Protein AF-A0A1L9B8Q2-F1 (afdb_monomer_lite)

Foldseek 3Di:
DVVVVVVVVVPPPPPDDDDPPPPDPPPPPPPDDDDDDDDDDPPPDPPPPPVPPQQADDPVQLVVLLQVLLQVQLQVQLQVQLVVLLVVCVVVVCFDPDPCGSVVSSRVRSLVRSLLSNLVRNQVSNVVRPWPFDSVLLQVQLVVQLVVQVVVCCVPPNDPPCSSVRRRVRSNVRSNVSRVVRTDPDPLPPQDFDWDWDQDPVGIDTDTDTDD

Organism: NCBI:txid83449

Secondary structure (DSSP, 8-state):
-HHHHHHHHHHS----------------------------------------------HHHHHHHHHHHHHHHHHHHHHHHHHHHHHHHHHHT-S-SSTTTTHHHHHHHHHHHHHHHHHHHHHHHHHTTT----HHHHHHHHHHHHHHHHHHHHHHH-S-TTHHHHSHHHHHHHHHHHHHHTSPPPGGG--EEEEEEEEETTEEEEEEEEE-

Radius of gyration: 27.16 Å; chains: 1; bounding box: 70×38×85 Å

Structure (mmCIF, N/CA/C/O backbone):
data_AF-A0A1L9B8Q2-F1
#
_entry.id   AF-A0A1L9B8Q2-F1
#
loop_
_atom_site.group_PDB
_atom_site.id
_atom_site.type_symbol
_atom_site.label_atom_id
_atom_site.label_alt_id
_atom_site.label_comp_id
_atom_site.label_asym_id
_atom_site.label_entity_id
_atom_site.label_seq_id
_atom_site.pdbx_PDB_ins_code
_atom_site.Cartn_x
_atom_site.Cartn_y
_atom_site.Cartn_z
_atom_site.occupancy
_atom_site.B_iso_or_equiv
_atom_site.auth_seq_id
_atom_site.auth_comp_id
_atom_site.auth_asym_id
_atom_site.auth_atom_id
_atom_site.pdbx_PDB_model_num
ATOM 1 N N . MET A 1 1 ? -1.767 -22.778 -19.886 1.00 50.25 1 MET A N 1
ATOM 2 C CA . MET A 1 1 ? -2.386 -21.803 -18.955 1.00 50.25 1 MET A CA 1
ATOM 3 C C . MET A 1 1 ? -3.092 -22.454 -17.760 1.00 50.25 1 MET A C 1
ATOM 5 O O . MET A 1 1 ? -2.998 -21.903 -16.676 1.00 50.25 1 MET A O 1
ATOM 9 N N . LEU A 1 2 ? -3.693 -23.646 -17.898 1.00 53.94 2 LEU A N 1
ATOM 10 C CA . LEU A 1 2 ? -4.302 -24.405 -16.788 1.00 53.94 2 LEU A CA 1
ATOM 11 C C . LEU A 1 2 ? -3.411 -24.643 -15.535 1.00 53.94 2 LEU A C 1
ATOM 13 O O . LEU A 1 2 ? -3.925 -24.474 -14.432 1.00 53.94 2 LEU A O 1
ATOM 17 N N . PRO A 1 3 ? -2.103 -24.983 -15.635 1.00 62.53 3 PRO A N 1
ATOM 18 C CA . PRO A 1 3 ? -1.305 -25.291 -14.441 1.00 62.53 3 PRO A CA 1
ATOM 19 C C . PRO A 1 3 ? -1.000 -24.056 -13.583 1.00 62.53 3 PRO A C 1
ATOM 21 O O . PRO A 1 3 ? -0.868 -24.185 -12.373 1.00 62.53 3 PRO A O 1
ATOM 24 N N . LEU A 1 4 ? -0.960 -22.863 -14.190 1.00 61.56 4 LEU A N 1
ATOM 25 C CA . LEU A 1 4 ? -0.708 -21.600 -13.490 1.00 61.56 4 LEU A CA 1
ATOM 26 C C . LEU A 1 4 ? -1.944 -21.127 -12.707 1.00 61.56 4 LEU A C 1
ATOM 28 O O . LEU A 1 4 ? -1.822 -20.552 -11.631 1.00 61.56 4 LEU A O 1
ATOM 32 N N . PHE A 1 5 ? -3.140 -21.436 -13.217 1.00 65.19 5 PHE A N 1
ATOM 33 C CA . PHE A 1 5 ? -4.404 -21.197 -12.517 1.00 65.19 5 PHE A CA 1
ATOM 34 C C . PHE A 1 5 ? -4.568 -22.146 -11.317 1.00 65.19 5 PHE A C 1
ATOM 36 O O . PHE A 1 5 ? -5.036 -21.746 -10.255 1.00 65.19 5 PHE A O 1
ATOM 43 N N . LEU A 1 6 ? -4.114 -23.397 -11.462 1.00 63.47 6 LEU A N 1
ATOM 44 C CA . LEU A 1 6 ? -4.172 -24.419 -10.413 1.00 63.47 6 LEU A CA 1
ATOM 45 C C . LEU A 1 6 ? -3.161 -24.159 -9.281 1.00 63.47 6 LEU A C 1
ATOM 47 O O . LEU A 1 6 ? -3.479 -24.396 -8.118 1.00 63.47 6 LEU A O 1
ATOM 51 N N . SER A 1 7 ? -1.982 -23.603 -9.589 1.00 68.88 7 SER A N 1
ATOM 52 C CA . SER A 1 7 ? -1.024 -23.152 -8.569 1.00 68.88 7 SER A CA 1
ATOM 53 C C . SER A 1 7 ? -1.484 -21.886 -7.837 1.00 68.88 7 SER A C 1
ATOM 55 O O . SER A 1 7 ? -1.239 -21.770 -6.639 1.00 68.88 7 SER A O 1
ATOM 57 N N . LEU A 1 8 ? -2.212 -20.982 -8.508 1.00 59.81 8 LEU A N 1
ATOM 58 C CA . LEU A 1 8 ? -2.864 -19.828 -7.870 1.00 59.81 8 LEU A CA 1
ATOM 59 C C . LEU A 1 8 ? -3.988 -20.255 -6.912 1.00 59.81 8 LEU A C 1
ATOM 61 O O . LEU A 1 8 ? -4.087 -19.722 -5.812 1.00 59.81 8 LEU A O 1
ATOM 65 N N . LEU A 1 9 ? -4.773 -21.274 -7.278 1.00 64.50 9 LEU A N 1
ATOM 66 C CA . LEU A 1 9 ? -5.802 -21.862 -6.407 1.00 64.50 9 LEU A CA 1
ATOM 67 C C . LEU A 1 9 ? -5.223 -22.595 -5.183 1.00 64.50 9 LEU A C 1
ATOM 69 O O . LEU A 1 9 ? -5.902 -22.692 -4.166 1.00 64.50 9 LEU A O 1
ATOM 73 N N . LEU A 1 10 ? -3.978 -23.078 -5.254 1.00 64.00 10 LEU A N 1
ATOM 74 C CA . LEU A 1 10 ? -3.256 -23.669 -4.116 1.00 64.00 10 LEU A CA 1
ATOM 75 C C . LEU A 1 10 ? -2.640 -22.618 -3.174 1.00 64.00 10 LEU A C 1
ATOM 77 O O . LEU A 1 10 ? -2.330 -22.946 -2.032 1.00 64.00 10 LEU A O 1
ATOM 81 N N . TRP A 1 11 ? -2.477 -21.375 -3.642 1.00 57.03 11 TRP A N 1
ATOM 82 C CA . TRP A 1 11 ? -2.026 -20.224 -2.847 1.00 57.03 11 TRP A CA 1
ATOM 83 C C . TRP A 1 11 ? -3.170 -19.410 -2.246 1.00 57.03 11 TRP A C 1
ATOM 85 O O . TRP A 1 11 ? -2.912 -18.543 -1.414 1.00 57.03 11 TRP A O 1
ATOM 95 N N . VAL A 1 12 ? -4.424 -19.698 -2.611 1.00 51.56 12 VAL A N 1
ATOM 96 C CA . VAL A 1 12 ? -5.562 -19.252 -1.808 1.00 51.56 12 VAL A CA 1
ATOM 97 C C . VAL A 1 12 ? -5.410 -19.957 -0.461 1.00 51.56 12 VAL A C 1
ATOM 99 O O . VAL A 1 12 ? -5.518 -21.189 -0.424 1.00 51.56 12 VAL A O 1
ATOM 102 N N . PRO A 1 13 ? -5.104 -19.237 0.637 1.00 51.97 13 PRO A N 1
ATOM 103 C CA . PRO A 1 13 ? -5.022 -19.867 1.939 1.00 51.97 13 PRO A CA 1
ATOM 104 C C . PRO A 1 13 ? -6.357 -20.566 2.142 1.00 51.97 13 PRO A C 1
ATOM 106 O O . PRO A 1 13 ? -7.416 -19.950 2.016 1.00 51.97 13 PRO A O 1
ATOM 109 N N . ARG A 1 14 ? -6.323 -21.876 2.390 1.00 45.16 14 ARG A N 1
ATOM 110 C CA . ARG A 1 14 ? -7.477 -22.570 2.947 1.00 45.16 14 ARG A CA 1
ATOM 111 C C . ARG A 1 14 ? -7.751 -21.893 4.283 1.00 45.16 14 ARG A C 1
ATOM 113 O O . ARG A 1 14 ? -7.153 -22.251 5.291 1.00 45.16 14 ARG A O 1
ATOM 120 N N . VAL A 1 15 ? -8.600 -20.868 4.257 1.00 49.00 15 VAL A N 1
ATOM 121 C CA . VAL A 1 15 ? -9.151 -20.200 5.429 1.00 49.00 15 VAL A CA 1
ATOM 122 C C . VAL A 1 15 ? -10.067 -21.235 6.064 1.00 49.00 15 VAL A C 1
ATOM 124 O O . VAL A 1 15 ? -11.237 -21.378 5.728 1.00 49.00 15 VAL A O 1
ATOM 127 N N . GLY A 1 16 ? -9.442 -22.094 6.857 1.00 46.50 16 GLY A N 1
ATOM 128 C CA . GLY A 1 16 ? -10.009 -23.314 7.383 1.00 46.50 16 GLY A CA 1
ATOM 129 C C . GLY A 1 16 ? -9.625 -23.446 8.842 1.00 46.50 16 GLY A C 1
ATOM 130 O O . GLY A 1 16 ? -8.627 -24.076 9.160 1.00 46.50 16 GLY A O 1
ATOM 131 N N . LEU A 1 17 ? -10.492 -22.887 9.689 1.00 47.50 17 LEU A N 1
ATOM 132 C CA . LEU A 1 17 ? -10.952 -23.520 10.926 1.00 47.50 17 LEU A CA 1
ATOM 133 C C . LEU A 1 17 ? -9.914 -23.690 12.050 1.00 47.50 17 LEU A C 1
ATOM 135 O O . LEU A 1 17 ? -9.577 -24.813 12.406 1.00 47.50 17 LEU A O 1
ATOM 139 N N . ALA A 1 18 ? -9.490 -22.596 12.688 1.00 45.75 18 ALA A N 1
ATOM 140 C CA . ALA A 1 18 ? -8.964 -22.660 14.059 1.00 45.75 18 ALA A CA 1
ATOM 141 C C . ALA A 1 18 ? -9.043 -21.299 14.773 1.00 45.75 18 ALA A C 1
ATOM 143 O O . ALA A 1 18 ? -8.030 -20.721 15.140 1.00 45.75 18 ALA A O 1
ATOM 144 N N . ALA A 1 19 ? -10.251 -20.771 14.950 1.00 43.75 19 ALA A N 1
ATOM 145 C CA . ALA A 1 19 ? -10.544 -19.807 16.011 1.00 43.75 19 ALA A CA 1
ATOM 146 C C . ALA A 1 19 ? -12.045 -19.876 16.307 1.00 43.75 19 ALA A C 1
ATOM 148 O O . ALA A 1 19 ? -12.808 -18.949 16.056 1.00 43.75 19 ALA A O 1
ATOM 149 N N . GLN A 1 20 ? -12.494 -21.040 16.785 1.00 43.19 20 GLN A N 1
ATOM 150 C CA . GLN A 1 20 ? -13.663 -21.077 17.655 1.00 43.19 20 GLN A CA 1
ATOM 151 C C . GLN A 1 20 ? -13.237 -20.452 18.986 1.00 43.19 20 GLN A C 1
ATOM 153 O O . GLN A 1 20 ? -13.028 -21.156 19.970 1.00 43.19 20 GLN A O 1
ATOM 158 N N . ASP A 1 21 ? -13.114 -19.128 19.018 1.00 45.50 21 ASP A N 1
ATOM 159 C CA . ASP A 1 21 ? -13.307 -18.396 20.263 1.00 45.50 21 ASP A CA 1
ATOM 160 C C . ASP A 1 21 ? -14.814 -18.405 20.503 1.00 45.50 21 ASP A C 1
ATOM 162 O O . ASP A 1 21 ? -15.548 -17.472 20.181 1.00 45.50 21 ASP A O 1
ATOM 166 N N . ALA A 1 22 ? -15.297 -19.557 20.973 1.00 46.72 22 ALA A N 1
ATOM 167 C CA . ALA A 1 22 ? -16.619 -19.651 21.548 1.00 46.72 22 ALA A CA 1
ATOM 168 C C . ALA A 1 22 ? -16.688 -18.574 22.641 1.00 46.72 22 ALA A C 1
ATOM 170 O O . ALA A 1 22 ? -15.857 -18.608 23.557 1.00 46.72 22 ALA A O 1
ATOM 171 N N . PRO A 1 23 ? -17.623 -17.612 22.570 1.00 47.53 23 PRO A N 1
ATOM 172 C CA . PRO A 1 23 ? -17.822 -16.696 23.674 1.00 47.53 23 PRO A CA 1
ATOM 173 C C . PRO A 1 23 ? -18.164 -17.552 24.892 1.00 47.53 23 PRO A C 1
ATOM 175 O O . PRO A 1 23 ? -19.164 -18.273 24.898 1.00 47.53 23 PRO A O 1
ATOM 178 N N . LEU A 1 24 ? -17.293 -17.522 25.904 1.00 50.34 24 LEU A N 1
ATOM 179 C CA . LEU A 1 24 ? -17.616 -18.066 27.214 1.00 50.34 24 LEU A CA 1
ATOM 180 C C . LEU A 1 24 ? -18.956 -17.439 27.616 1.00 50.34 24 LEU A C 1
ATOM 182 O O . LEU A 1 24 ? -19.051 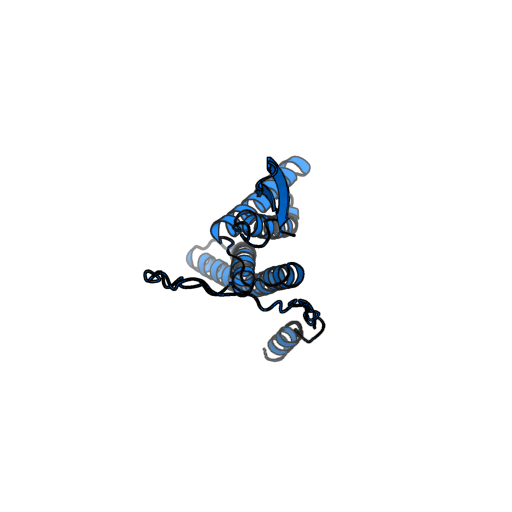-16.209 27.607 1.00 50.34 24 LEU A O 1
ATOM 186 N N . PRO A 1 25 ? -19.997 -18.234 27.919 1.00 49.31 25 PRO A N 1
ATOM 187 C CA . PRO A 1 25 ? -21.267 -17.691 28.357 1.00 49.31 25 PRO A CA 1
ATOM 188 C C . PRO A 1 25 ? -21.000 -16.901 29.634 1.00 49.31 25 PRO A C 1
ATOM 190 O O . PRO A 1 25 ? -20.758 -17.470 30.703 1.00 49.31 25 PRO A O 1
ATOM 193 N N . SER A 1 26 ? -21.010 -15.575 29.511 1.00 47.72 26 SER A N 1
ATOM 194 C CA . SER A 1 26 ? -21.034 -14.652 30.629 1.00 47.72 26 SER A CA 1
ATOM 195 C C . SER A 1 26 ? -22.306 -14.969 31.394 1.00 47.72 26 SER A C 1
ATOM 197 O O . SER A 1 26 ? -23.417 -14.575 31.046 1.00 47.72 26 SER A O 1
ATOM 199 N N . THR A 1 27 ? -22.138 -15.787 32.426 1.00 45.22 27 THR A N 1
ATOM 200 C CA . THR A 1 27 ? -23.205 -16.169 33.331 1.00 45.22 27 THR A CA 1
ATOM 201 C C . THR A 1 27 ? -23.489 -14.924 34.160 1.00 45.22 27 THR A C 1
ATOM 203 O O . THR A 1 27 ? -22.972 -14.755 35.262 1.00 45.22 27 THR A O 1
ATOM 206 N N . ARG A 1 28 ? -24.249 -13.979 33.590 1.00 41.84 28 ARG A N 1
ATOM 207 C CA . ARG A 1 28 ? -24.887 -12.919 34.360 1.00 41.84 28 ARG A CA 1
ATOM 208 C C . ARG A 1 28 ? -25.819 -13.635 35.322 1.00 41.84 28 ARG A C 1
ATOM 210 O O . ARG A 1 28 ? -26.897 -14.080 34.945 1.00 41.84 28 ARG A O 1
ATOM 217 N N . LEU A 1 29 ? -25.376 -13.752 36.567 1.00 45.62 29 LEU A N 1
ATOM 218 C CA . LEU A 1 29 ? -26.249 -13.951 37.710 1.00 45.62 29 LEU A CA 1
ATOM 219 C C . LEU A 1 29 ? -27.178 -12.734 37.774 1.00 45.62 29 LEU A C 1
ATOM 221 O O . LEU A 1 29 ? -26.905 -11.748 38.454 1.00 45.62 29 LEU A O 1
ATOM 225 N N . THR A 1 30 ? -28.267 -12.781 37.008 1.00 43.78 30 THR A N 1
ATOM 226 C CA . THR A 1 30 ? -29.443 -11.952 37.237 1.00 43.78 30 THR A CA 1
ATOM 227 C C . THR A 1 30 ? -30.013 -12.380 38.576 1.00 43.78 30 THR A C 1
ATOM 229 O O . THR A 1 30 ? -30.730 -13.373 38.684 1.00 43.78 30 THR A O 1
ATOM 232 N N . LEU A 1 31 ? -29.627 -11.650 39.619 1.00 53.84 31 LEU A N 1
ATOM 233 C CA . LEU A 1 31 ? -30.268 -11.710 40.918 1.00 53.84 31 LEU A CA 1
ATOM 234 C C . LEU A 1 31 ? -31.681 -11.134 40.743 1.00 53.84 31 LEU A C 1
ATOM 236 O O . LEU A 1 31 ? -31.893 -9.927 40.829 1.00 53.84 31 LEU A O 1
ATOM 240 N N . SER A 1 32 ? -32.636 -12.000 40.409 1.00 47.44 32 SER A N 1
ATOM 241 C CA . SER A 1 32 ? -34.059 -11.679 40.335 1.00 47.44 32 SER A CA 1
ATOM 242 C C . SER A 1 32 ? -34.581 -11.376 41.742 1.00 47.44 32 SER A C 1
ATOM 244 O O . SER A 1 32 ? -35.046 -12.264 42.452 1.00 47.44 32 SER A O 1
ATOM 246 N N . GLY A 1 33 ? -34.464 -10.120 42.168 1.00 55.28 33 GLY A N 1
ATOM 247 C CA . GLY A 1 33 ? -35.202 -9.585 43.307 1.00 55.28 33 GLY A CA 1
ATOM 248 C C . GLY A 1 33 ? -36.555 -9.044 42.832 1.00 55.28 33 GLY A C 1
ATOM 249 O O . GLY A 1 33 ? -36.561 -8.187 41.950 1.00 55.28 33 GLY A O 1
ATOM 250 N N . PRO A 1 34 ? -37.696 -9.508 43.369 1.00 64.19 34 PRO A N 1
ATOM 251 C CA . PRO A 1 34 ? -38.998 -8.955 43.033 1.00 64.19 34 PRO A CA 1
ATOM 252 C C . PRO A 1 34 ? -39.284 -7.779 43.965 1.00 64.19 34 PRO A C 1
ATOM 254 O O . PRO A 1 34 ? -39.532 -8.007 45.145 1.00 64.19 34 PRO A O 1
ATOM 257 N N . LEU A 1 35 ? -39.268 -6.534 43.482 1.00 51.06 35 LEU A N 1
ATOM 258 C CA . LEU A 1 35 ? -39.896 -5.442 44.233 1.00 51.06 35 LEU A CA 1
ATOM 259 C C . LEU A 1 35 ? -40.282 -4.241 43.356 1.00 51.06 35 LEU A C 1
ATOM 261 O O . LEU A 1 35 ? -39.450 -3.414 43.008 1.00 51.06 35 LEU A O 1
ATOM 265 N N . ALA A 1 36 ? -41.595 -4.194 43.115 1.00 53.66 36 ALA A N 1
ATOM 266 C CA . ALA A 1 36 ? -42.486 -3.039 43.018 1.00 53.66 36 ALA A CA 1
ATOM 267 C C . ALA A 1 36 ? -42.260 -1.996 41.906 1.00 53.66 36 ALA A C 1
ATOM 269 O O . ALA A 1 36 ? -41.377 -1.146 41.980 1.00 53.66 36 ALA A O 1
ATOM 270 N N . ASP A 1 37 ? -43.202 -2.017 40.958 1.00 62.44 37 ASP A N 1
ATOM 271 C CA . ASP A 1 37 ? -43.524 -0.941 40.019 1.00 62.44 37 ASP A CA 1
ATOM 272 C C . ASP A 1 37 ? -43.838 0.383 40.732 1.00 62.44 37 ASP A C 1
ATOM 274 O O . ASP A 1 37 ? -44.571 0.404 41.730 1.00 62.44 37 ASP A O 1
ATOM 278 N N . PRO A 1 38 ? -43.403 1.501 40.131 1.00 56.88 38 PRO A N 1
ATOM 279 C CA . PRO A 1 38 ? -44.350 2.583 39.925 1.00 56.88 38 PRO A CA 1
ATOM 280 C C . PRO A 1 38 ? -44.318 3.145 38.496 1.00 56.88 38 PRO A C 1
ATOM 282 O O . PRO A 1 38 ? -43.279 3.502 37.951 1.00 56.88 38 PRO A O 1
ATOM 285 N N . GLU A 1 39 ? -45.534 3.290 37.973 1.00 51.34 39 GLU A N 1
ATOM 286 C CA . GLU A 1 39 ? -45.997 4.361 37.088 1.00 51.34 39 GLU A CA 1
ATOM 287 C C . GLU A 1 39 ? -45.356 4.504 35.697 1.00 51.34 39 GLU A C 1
ATOM 289 O O . GLU A 1 39 ? -44.345 5.164 35.464 1.00 51.34 39 GLU A O 1
ATOM 294 N N . SER A 1 40 ? -46.088 3.946 34.733 1.00 58.47 40 SER A N 1
ATOM 295 C CA . SER A 1 40 ? -46.006 4.200 33.301 1.00 58.47 40 SER A CA 1
ATOM 296 C C . SER A 1 40 ? -46.096 5.697 32.975 1.00 58.47 40 SER A C 1
ATOM 298 O O . SER A 1 40 ? -47.187 6.271 32.920 1.00 58.47 40 SER A O 1
ATOM 300 N N . SER A 1 41 ? -44.945 6.314 32.713 1.00 64.81 41 SER A N 1
ATOM 301 C CA . SER A 1 41 ? -44.856 7.588 31.997 1.00 64.81 41 SER A CA 1
ATOM 302 C C . SER A 1 41 ? -45.031 7.339 30.489 1.00 64.81 41 SER A C 1
ATOM 304 O O . SER A 1 41 ? -44.539 6.323 29.993 1.00 64.81 41 SER A O 1
ATOM 306 N N . PRO A 1 42 ? -45.736 8.209 29.743 1.00 56.38 42 PRO A N 1
ATOM 307 C CA . PRO A 1 42 ? -45.939 8.040 28.310 1.00 56.38 42 PRO A CA 1
ATOM 308 C C . PRO A 1 42 ? -44.611 8.254 27.577 1.00 56.38 42 PRO A C 1
ATOM 310 O O . PRO A 1 42 ? -44.152 9.379 27.388 1.00 56.38 42 PRO A O 1
ATOM 313 N N . ASP A 1 43 ? -44.004 7.130 27.209 1.00 53.97 43 ASP A N 1
ATOM 314 C CA . ASP A 1 43 ? -42.729 7.010 26.516 1.00 53.97 43 ASP A CA 1
ATOM 315 C C . ASP A 1 43 ? -42.820 7.658 25.127 1.00 53.97 43 ASP A C 1
ATOM 317 O O . ASP A 1 43 ? -43.447 7.156 24.188 1.00 53.97 43 ASP A O 1
ATOM 321 N N . SER A 1 44 ? -42.265 8.862 25.025 1.00 55.97 44 SER A N 1
ATOM 322 C CA . SER A 1 44 ? -42.258 9.669 23.817 1.00 55.97 44 SER A CA 1
ATOM 323 C C . SER A 1 44 ? -41.248 9.110 22.817 1.00 55.97 44 SER A C 1
ATOM 325 O O . SER A 1 44 ? -40.124 9.594 22.745 1.00 55.97 44 SER A O 1
ATOM 327 N N . GLY A 1 45 ? -41.664 8.110 22.037 1.00 53.03 45 GLY A N 1
ATOM 328 C CA . GLY A 1 45 ? -41.425 8.014 20.590 1.00 53.03 45 GLY A CA 1
ATOM 329 C C . GLY A 1 45 ? -40.009 8.218 20.035 1.00 53.03 45 GLY A C 1
ATOM 330 O O . GLY A 1 45 ? -39.884 8.513 18.849 1.00 53.03 45 GLY A O 1
ATOM 331 N N . GLN A 1 46 ? -38.948 8.063 20.823 1.00 56.28 46 GLN A N 1
ATOM 332 C CA . GLN A 1 46 ? -37.604 7.884 20.290 1.00 56.28 46 GLN A CA 1
ATOM 333 C C . GLN A 1 46 ? -37.444 6.395 20.033 1.00 56.28 46 GLN A C 1
ATOM 335 O O . GLN A 1 46 ? -36.963 5.644 20.875 1.00 56.28 46 GLN A O 1
ATOM 340 N N . SER A 1 47 ? -37.895 5.958 18.855 1.00 53.72 47 SER A N 1
ATOM 341 C CA . SER A 1 47 ? -37.395 4.721 18.275 1.00 53.72 47 SER A CA 1
ATOM 342 C C . SER A 1 47 ? -35.905 4.937 18.052 1.00 53.72 47 SER A C 1
ATOM 344 O O . SER A 1 47 ? -35.484 5.457 17.015 1.00 53.72 47 SER A O 1
ATOM 346 N N . TRP A 1 48 ? -35.115 4.631 19.076 1.00 56.72 48 TRP A N 1
ATOM 347 C CA . TRP A 1 48 ? -33.693 4.423 18.946 1.00 56.72 48 TRP A CA 1
ATOM 348 C C . TRP A 1 48 ? -33.565 3.340 17.886 1.00 56.72 48 TRP A C 1
ATOM 350 O O . TRP A 1 48 ? -33.790 2.160 18.142 1.00 56.72 48 TRP A O 1
ATOM 360 N N . HIS A 1 49 ? -33.320 3.757 16.647 1.00 57.06 49 HIS A N 1
ATOM 361 C CA . HIS A 1 49 ? -32.698 2.882 15.685 1.00 57.06 49 HIS A CA 1
ATOM 362 C C . HIS A 1 49 ? -31.341 2.591 16.305 1.00 57.06 49 HIS A C 1
ATOM 364 O O . HIS A 1 49 ? -30.416 3.387 16.165 1.00 57.06 49 HIS A O 1
ATOM 370 N N . GLU A 1 50 ? -31.278 1.522 17.100 1.00 62.09 50 GLU A N 1
ATOM 371 C CA . GLU A 1 50 ? -30.035 0.851 17.426 1.00 62.09 50 GLU A CA 1
ATOM 372 C C . GLU A 1 50 ? -29.389 0.593 16.070 1.00 62.09 50 GLU A C 1
ATOM 374 O O . GLU A 1 50 ? -29.817 -0.282 15.313 1.00 62.09 50 GLU A O 1
ATOM 379 N N . GLU A 1 51 ? -28.452 1.469 15.693 1.00 63.41 51 GLU A N 1
ATOM 380 C CA . GLU A 1 51 ? -27.579 1.195 14.570 1.00 63.41 51 GLU A CA 1
ATOM 381 C C . GLU A 1 51 ? -26.980 -0.170 14.888 1.00 63.41 51 GLU A C 1
ATOM 383 O O . GLU A 1 51 ? -26.416 -0.326 15.975 1.00 63.41 51 GLU A O 1
ATOM 388 N N . PRO A 1 52 ? -27.183 -1.175 14.019 1.00 70.31 52 PRO A N 1
ATOM 389 C CA . PRO A 1 52 ? -26.717 -2.518 14.299 1.00 70.31 52 PRO A CA 1
ATOM 390 C C . PRO A 1 52 ? -25.236 -2.416 14.644 1.00 70.31 52 PRO A C 1
ATOM 392 O O . PRO A 1 52 ? -24.469 -1.892 13.830 1.00 70.31 52 PRO A O 1
ATOM 395 N N . GLU A 1 53 ? -24.871 -2.846 15.860 1.00 73.69 53 GLU A N 1
ATOM 396 C CA . GLU A 1 53 ? -23.485 -2.883 16.326 1.00 73.69 53 GLU A CA 1
ATOM 397 C C . GLU A 1 53 ? -22.659 -3.502 15.200 1.00 73.69 53 GLU A C 1
ATOM 399 O O . GLU A 1 53 ? -22.835 -4.671 14.836 1.00 73.69 53 GLU A O 1
ATOM 404 N N . ARG A 1 54 ? -21.836 -2.675 14.542 1.00 76.12 54 ARG A N 1
ATOM 405 C CA . ARG A 1 54 ? -21.047 -3.135 13.405 1.00 76.12 54 ARG A CA 1
ATOM 406 C C . ARG A 1 54 ? -20.060 -4.144 13.953 1.00 76.12 54 ARG A C 1
ATOM 408 O O . ARG A 1 54 ? -19.114 -3.779 14.645 1.00 76.12 54 ARG A O 1
ATOM 415 N N . TYR A 1 55 ? -20.294 -5.410 13.632 1.00 83.19 55 TYR A N 1
ATOM 416 C CA . TYR A 1 55 ? -19.394 -6.488 13.993 1.00 83.19 55 TYR A CA 1
ATOM 417 C C . TYR A 1 55 ? -17.976 -6.153 13.515 1.00 83.19 55 TYR A C 1
ATOM 419 O O . TYR A 1 55 ? -17.732 -6.016 12.314 1.00 83.19 55 TYR A O 1
ATOM 427 N N . ARG A 1 56 ? -17.043 -6.014 14.462 1.00 84.69 56 ARG A N 1
ATOM 428 C CA . ARG A 1 56 ? -15.633 -5.740 14.184 1.00 84.69 56 ARG A CA 1
ATOM 429 C C . ARG A 1 56 ? -14.826 -6.997 14.455 1.00 84.69 56 ARG A C 1
ATOM 431 O O . ARG A 1 56 ? -14.854 -7.540 15.559 1.00 84.69 56 ARG A O 1
ATOM 438 N N . ALA A 1 57 ? -14.105 -7.460 13.440 1.00 90.19 57 ALA A N 1
ATOM 439 C CA . ALA A 1 57 ? -13.238 -8.620 13.579 1.00 90.19 57 ALA A CA 1
ATOM 440 C C . ALA A 1 57 ? -12.102 -8.371 14.594 1.00 90.19 57 ALA A C 1
ATOM 442 O O . ALA A 1 57 ? -11.636 -7.234 14.738 1.00 90.19 57 ALA A O 1
ATOM 443 N N . PRO A 1 58 ? -11.589 -9.427 15.254 1.00 90.00 58 PRO A N 1
ATOM 444 C CA . PRO A 1 58 ? -10.399 -9.314 16.089 1.00 90.00 58 PRO A CA 1
ATOM 445 C C . PRO A 1 58 ? -9.191 -8.852 15.262 1.00 90.00 58 PRO A C 1
ATOM 447 O O . PRO A 1 58 ? -9.047 -9.205 14.089 1.00 90.00 58 PRO A O 1
ATOM 450 N N . LEU A 1 59 ? -8.285 -8.101 15.897 1.00 88.31 59 LEU A N 1
ATOM 451 C CA . LEU A 1 59 ? -7.151 -7.436 15.241 1.00 88.31 59 LEU A CA 1
ATOM 452 C C . LEU A 1 59 ? -6.286 -8.387 14.396 1.00 88.31 59 LEU A C 1
ATOM 454 O O . LEU A 1 59 ? -5.866 -8.025 13.302 1.00 88.31 59 LEU A O 1
ATOM 458 N N . GLY A 1 60 ? -6.064 -9.619 14.862 1.00 90.44 60 GLY A N 1
ATOM 459 C CA . GLY A 1 60 ? -5.301 -10.619 14.110 1.00 90.44 60 GLY A CA 1
ATOM 460 C C . GLY A 1 60 ? -5.982 -11.050 12.807 1.00 90.44 60 GLY A C 1
ATOM 461 O O . GLY A 1 60 ? -5.318 -11.146 11.777 1.00 90.44 60 GLY A O 1
ATOM 462 N N . LEU A 1 61 ? -7.305 -11.262 12.832 1.00 92.88 61 LEU A N 1
ATOM 463 C CA . LEU A 1 61 ? -8.070 -11.595 11.627 1.00 92.88 61 LEU A CA 1
ATOM 464 C C . LEU A 1 61 ? -8.061 -10.415 10.658 1.00 92.88 61 LEU A C 1
ATOM 466 O O . LEU A 1 61 ? -7.849 -10.618 9.467 1.00 92.88 61 LEU A O 1
ATOM 470 N N . ARG A 1 62 ? -8.214 -9.195 11.184 1.00 92.75 62 ARG A N 1
ATOM 471 C CA . ARG A 1 62 ? -8.200 -7.975 10.380 1.00 92.75 62 ARG A CA 1
ATOM 472 C C . ARG A 1 62 ? -6.869 -7.756 9.664 1.00 92.75 62 ARG A C 1
ATOM 474 O O . ARG A 1 62 ? -6.859 -7.579 8.449 1.00 92.75 62 ARG A O 1
ATOM 481 N N . LEU A 1 63 ? -5.750 -7.840 10.382 1.00 93.81 63 LEU A N 1
ATOM 482 C CA . LEU A 1 63 ? -4.422 -7.720 9.773 1.00 93.81 63 LEU A CA 1
ATOM 483 C C . LEU A 1 63 ? -4.193 -8.801 8.710 1.00 93.81 63 LEU A C 1
ATOM 485 O O . LEU A 1 63 ? -3.626 -8.531 7.653 1.00 93.81 63 LEU A O 1
ATOM 489 N N . LEU A 1 64 ? -4.660 -10.027 8.960 1.00 96.00 64 LEU A N 1
ATOM 490 C CA . LEU A 1 64 ? -4.540 -11.119 7.997 1.00 96.00 64 LEU A CA 1
ATOM 491 C C . LEU A 1 64 ? -5.369 -10.859 6.731 1.00 96.00 64 LEU A C 1
ATOM 493 O O . LEU A 1 64 ? -4.878 -11.110 5.628 1.00 96.00 64 LEU A O 1
ATOM 497 N N . THR A 1 65 ? -6.587 -10.326 6.865 1.00 96.38 65 THR A N 1
ATOM 498 C CA . THR A 1 65 ? -7.416 -9.948 5.713 1.00 96.38 65 THR A CA 1
ATOM 499 C C . THR A 1 65 ? -6.849 -8.755 4.957 1.00 96.38 65 THR A C 1
ATOM 501 O O . THR A 1 65 ? -6.820 -8.800 3.734 1.00 96.38 65 THR A O 1
ATOM 504 N N . GLU A 1 66 ? -6.328 -7.738 5.643 1.00 96.62 66 GLU A N 1
ATOM 505 C CA . GLU A 1 66 ? -5.694 -6.568 5.019 1.00 96.62 66 GLU A CA 1
ATOM 506 C C . GLU A 1 66 ? -4.438 -6.961 4.232 1.00 96.62 66 GLU A C 1
ATOM 508 O O . GLU A 1 66 ? -4.290 -6.596 3.066 1.00 96.62 66 GLU A O 1
ATOM 513 N N . VAL A 1 67 ? -3.549 -7.763 4.829 1.00 97.25 67 VAL A N 1
ATOM 514 C CA . VAL A 1 67 ? -2.330 -8.248 4.158 1.00 97.25 67 VAL A CA 1
ATOM 515 C C . VAL A 1 67 ? -2.674 -9.194 3.008 1.00 97.25 67 VAL A C 1
ATOM 517 O O . VAL A 1 67 ? -2.075 -9.090 1.935 1.00 97.25 67 VAL A O 1
ATOM 520 N N . GLY A 1 68 ? -3.634 -10.102 3.206 1.00 96.88 68 GLY A N 1
ATOM 521 C CA . GLY A 1 68 ? -4.072 -11.053 2.184 1.00 96.88 68 GLY A CA 1
ATOM 522 C C . GLY A 1 68 ? -4.719 -10.363 0.982 1.00 96.88 68 GLY A C 1
ATOM 523 O O . GLY A 1 68 ? -4.313 -10.598 -0.158 1.00 96.88 68 GLY A O 1
ATOM 524 N N . ALA A 1 69 ? -5.675 -9.467 1.233 1.00 97.56 69 ALA A N 1
ATOM 525 C CA . ALA A 1 69 ? -6.320 -8.648 0.209 1.00 97.56 69 ALA A CA 1
ATOM 526 C C . ALA A 1 69 ? -5.310 -7.731 -0.497 1.00 97.56 69 ALA A C 1
ATOM 528 O O . ALA A 1 69 ? -5.308 -7.659 -1.730 1.00 97.56 69 ALA A O 1
ATOM 529 N N . GLY A 1 70 ? -4.405 -7.110 0.269 1.00 97.56 70 GLY A N 1
ATOM 530 C CA . GLY A 1 70 ? -3.248 -6.357 -0.218 1.00 97.56 70 GLY A CA 1
ATOM 531 C C . GLY A 1 70 ? -2.425 -7.153 -1.224 1.00 97.56 70 GLY A C 1
ATOM 532 O O . GLY A 1 70 ? -2.260 -6.728 -2.364 1.00 97.56 70 GLY A O 1
ATOM 533 N N . ALA A 1 71 ? -1.957 -8.342 -0.843 1.00 97.25 71 ALA A N 1
ATOM 534 C CA . ALA A 1 71 ? -1.115 -9.182 -1.694 1.00 97.25 71 ALA A CA 1
ATOM 535 C C . ALA A 1 71 ? -1.821 -9.624 -2.987 1.00 97.25 71 ALA A C 1
ATOM 537 O O . ALA A 1 71 ? -1.243 -9.518 -4.070 1.00 97.25 71 ALA A O 1
ATOM 538 N N . VAL A 1 72 ? -3.075 -10.082 -2.899 1.00 97.81 72 VAL A N 1
ATOM 539 C CA . VAL A 1 72 ? -3.845 -10.523 -4.078 1.00 97.81 72 VAL A CA 1
ATOM 540 C C . VAL A 1 72 ? -4.082 -9.360 -5.042 1.00 97.81 72 VAL A C 1
ATOM 542 O O . VAL A 1 72 ? -3.857 -9.492 -6.248 1.00 97.81 72 VAL A O 1
ATOM 545 N N . THR A 1 73 ? -4.486 -8.204 -4.514 1.00 97.56 73 THR A N 1
ATOM 546 C CA . THR A 1 73 ? -4.760 -7.012 -5.327 1.00 97.56 73 THR A CA 1
ATOM 547 C C . THR A 1 73 ? -3.471 -6.451 -5.931 1.00 97.56 73 THR A C 1
ATOM 549 O O . THR A 1 73 ? -3.470 -6.045 -7.090 1.00 97.56 73 THR A O 1
ATOM 552 N N . ALA A 1 74 ? -2.349 -6.518 -5.210 1.00 97.00 74 ALA A N 1
ATOM 553 C CA . ALA A 1 74 ? -1.029 -6.125 -5.700 1.00 97.00 74 ALA A CA 1
ATOM 554 C C . ALA A 1 74 ? -0.551 -6.985 -6.881 1.00 97.00 74 ALA A C 1
ATOM 556 O O . ALA A 1 74 ? 0.001 -6.451 -7.840 1.00 97.00 74 ALA A O 1
ATOM 557 N N . VAL A 1 75 ? -0.800 -8.301 -6.869 1.00 97.25 75 VAL A N 1
ATOM 558 C CA . VAL A 1 75 ? -0.489 -9.175 -8.019 1.00 97.25 75 VAL A CA 1
ATOM 559 C C . VAL A 1 75 ? -1.329 -8.791 -9.239 1.00 97.25 75 VAL A C 1
ATOM 561 O O . VAL A 1 75 ? -0.795 -8.680 -10.344 1.00 97.25 75 VAL A O 1
ATOM 564 N N . GLY A 1 76 ? -2.630 -8.551 -9.048 1.00 97.19 76 GLY A N 1
ATOM 565 C CA . GLY A 1 76 ? -3.504 -8.065 -10.120 1.00 97.19 76 GLY A CA 1
ATOM 566 C C . GLY A 1 76 ? -3.045 -6.711 -10.669 1.00 97.19 76 GLY A C 1
ATOM 567 O O . GLY A 1 76 ? -2.947 -6.533 -11.884 1.00 97.19 76 GLY A O 1
ATOM 568 N N . GLY A 1 77 ? -2.687 -5.794 -9.771 1.00 97.44 77 GLY A N 1
ATOM 569 C CA . GLY A 1 77 ? -2.152 -4.478 -10.093 1.00 97.44 77 GLY A CA 1
ATOM 570 C C . GLY A 1 77 ? -0.823 -4.540 -10.844 1.00 97.44 77 GLY A C 1
ATOM 571 O O . GLY A 1 77 ? -0.663 -3.831 -11.832 1.00 97.44 77 GLY A O 1
ATOM 572 N N . LEU A 1 78 ? 0.093 -5.441 -10.473 1.00 96.31 78 LEU A N 1
ATOM 573 C CA . LEU A 1 78 ? 1.352 -5.656 -11.195 1.00 96.31 78 LEU A CA 1
ATOM 574 C C . LEU A 1 78 ? 1.105 -6.051 -12.657 1.00 96.31 78 LEU A C 1
ATOM 576 O O . LEU A 1 78 ? 1.715 -5.491 -13.569 1.00 96.31 78 LEU A O 1
ATOM 580 N N . LEU A 1 79 ? 0.195 -6.999 -12.890 1.00 97.38 79 LEU A N 1
ATOM 581 C CA . LEU A 1 79 ? -0.140 -7.452 -14.241 1.00 97.38 79 LEU A CA 1
ATOM 582 C C . LEU A 1 79 ? -0.830 -6.347 -15.052 1.00 97.38 79 LEU A C 1
ATOM 584 O O . LEU A 1 79 ? -0.445 -6.092 -16.194 1.00 97.38 79 LEU A O 1
ATOM 588 N N . ALA A 1 80 ? -1.823 -5.678 -14.460 1.00 97.56 80 ALA A N 1
ATOM 589 C CA . ALA A 1 80 ? -2.566 -4.603 -15.113 1.00 97.56 80 ALA A CA 1
ATOM 590 C C . ALA A 1 80 ? -1.665 -3.400 -15.428 1.00 97.56 80 ALA A C 1
ATOM 592 O O . ALA A 1 80 ? -1.642 -2.919 -16.560 1.00 97.56 80 ALA A O 1
ATOM 593 N N . GLY A 1 81 ? -0.871 -2.960 -14.455 1.00 96.81 81 GLY A N 1
ATOM 594 C CA . GLY A 1 81 ? 0.081 -1.867 -14.602 1.00 96.81 81 GLY A CA 1
ATOM 595 C C . GLY A 1 81 ? 1.176 -2.181 -15.618 1.00 96.81 81 GLY A C 1
ATOM 596 O O . GLY A 1 81 ? 1.500 -1.333 -16.448 1.00 96.81 81 GLY A O 1
ATOM 597 N N . GLY A 1 82 ? 1.701 -3.410 -15.634 1.00 95.50 82 GLY A N 1
ATOM 598 C CA . GLY A 1 82 ? 2.700 -3.816 -16.625 1.00 95.50 82 GLY A CA 1
ATOM 599 C C . GLY A 1 82 ? 2.153 -3.859 -18.051 1.00 95.50 82 GLY A C 1
ATOM 600 O O . GLY A 1 82 ? 2.818 -3.415 -18.995 1.00 95.50 82 GLY A O 1
ATOM 601 N N . LEU A 1 83 ? 0.906 -4.313 -18.211 1.00 95.88 83 LEU A N 1
ATOM 602 C CA . LEU A 1 83 ? 0.206 -4.253 -19.492 1.00 95.88 83 LEU A CA 1
ATOM 603 C C . LEU A 1 83 ? -0.006 -2.801 -19.939 1.00 95.88 83 LEU A C 1
ATOM 605 O O . LEU A 1 83 ? 0.323 -2.467 -21.075 1.00 95.88 83 LEU A O 1
ATOM 609 N N . LEU A 1 84 ? -0.490 -1.928 -19.049 1.00 96.12 84 LEU A N 1
ATOM 610 C CA . LEU A 1 84 ? -0.681 -0.502 -19.336 1.00 96.12 84 LEU A CA 1
ATOM 611 C C . LEU A 1 84 ? 0.635 0.189 -19.709 1.00 96.12 84 LEU A C 1
ATOM 613 O O . LEU A 1 84 ? 0.677 0.918 -20.696 1.00 96.12 84 LEU A O 1
ATOM 617 N N . GLY A 1 85 ? 1.725 -0.093 -18.992 1.00 94.12 85 GLY A N 1
ATOM 618 C CA . GLY A 1 85 ? 3.054 0.428 -19.320 1.00 94.12 85 GLY A CA 1
ATOM 619 C C . GLY A 1 85 ? 3.516 0.012 -20.719 1.00 94.12 85 GLY A C 1
ATOM 620 O O . GLY A 1 85 ? 4.023 0.833 -21.485 1.00 94.12 85 GLY A O 1
ATOM 621 N N . THR A 1 86 ? 3.255 -1.240 -21.102 1.00 92.62 86 THR A N 1
ATOM 622 C CA . THR A 1 86 ? 3.534 -1.733 -22.461 1.00 92.62 86 THR A CA 1
ATOM 623 C C . THR A 1 86 ? 2.675 -1.014 -23.505 1.00 92.62 86 THR A C 1
ATOM 625 O O . THR A 1 86 ? 3.193 -0.567 -24.529 1.00 92.62 86 THR A O 1
ATOM 628 N N . LEU A 1 87 ? 1.374 -0.857 -23.237 1.00 93.81 87 LEU A N 1
ATOM 629 C CA . LEU A 1 87 ? 0.432 -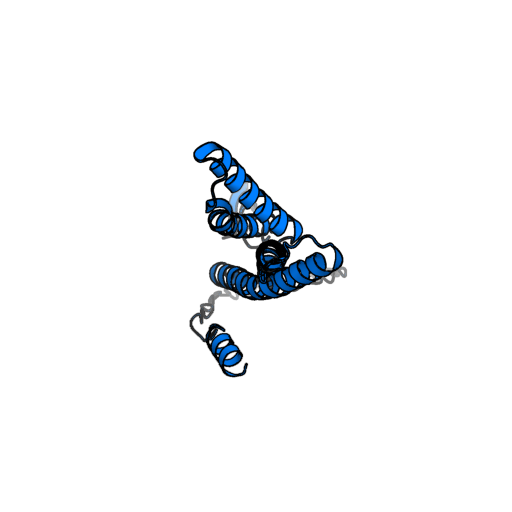0.182 -24.135 1.00 93.81 87 LEU A CA 1
ATOM 630 C C . LEU A 1 87 ? 0.758 1.301 -24.334 1.00 93.81 87 LEU A C 1
ATOM 632 O O . LEU A 1 87 ? 0.537 1.813 -25.425 1.00 93.81 87 LEU A O 1
ATOM 636 N N . VAL A 1 88 ? 1.300 1.979 -23.320 1.00 94.25 88 VAL A N 1
ATOM 637 C CA . VAL A 1 88 ? 1.763 3.373 -23.428 1.00 94.25 88 VAL A CA 1
ATOM 638 C C . VAL A 1 88 ? 3.069 3.471 -24.220 1.00 94.25 88 VAL A C 1
ATOM 640 O O . VAL A 1 88 ? 3.259 4.425 -24.973 1.00 94.25 88 VAL A O 1
ATOM 643 N N . CYS A 1 89 ? 3.962 2.488 -24.099 1.00 94.31 89 CYS A N 1
ATOM 644 C CA . CYS A 1 89 ? 5.251 2.485 -24.795 1.00 94.31 89 CYS A CA 1
ATOM 645 C C . CYS A 1 89 ? 5.126 2.346 -26.323 1.00 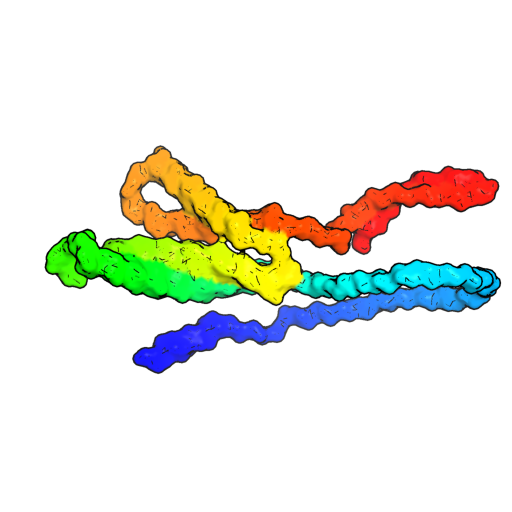94.31 89 CYS A C 1
ATOM 647 O O . CYS A 1 89 ? 5.801 3.063 -27.061 1.00 94.31 89 CYS A O 1
ATOM 649 N N . ILE A 1 90 ? 4.242 1.462 -26.804 1.00 89.19 90 ILE A N 1
ATOM 650 C CA . ILE A 1 90 ? 4.070 1.172 -28.240 1.00 89.19 90 ILE A CA 1
ATOM 651 C C . ILE A 1 90 ? 3.797 2.436 -29.085 1.00 89.19 90 ILE A C 1
ATOM 653 O O . ILE A 1 90 ? 4.512 2.648 -30.063 1.00 89.19 90 ILE A O 1
ATOM 657 N N . PRO A 1 91 ? 2.808 3.292 -28.755 1.00 92.38 91 PRO A N 1
ATOM 658 C CA . PRO A 1 91 ? 2.498 4.470 -29.564 1.00 92.38 91 PRO A CA 1
ATOM 659 C C . PRO A 1 91 ? 3.471 5.634 -29.347 1.00 92.38 91 PRO A C 1
ATOM 661 O O . PRO A 1 91 ? 3.564 6.509 -30.202 1.00 92.38 91 PRO A O 1
ATOM 664 N N . THR A 1 92 ? 4.167 5.682 -28.209 1.00 90.69 92 THR A N 1
ATOM 665 C CA . THR A 1 92 ? 5.047 6.810 -27.857 1.00 90.69 92 THR A CA 1
ATOM 666 C C . THR A 1 92 ? 6.472 6.646 -28.370 1.00 90.69 92 THR A C 1
ATOM 668 O O . THR A 1 92 ? 7.215 7.623 -28.402 1.00 90.69 92 THR A O 1
ATOM 671 N N . GLY A 1 93 ? 6.871 5.432 -28.767 1.00 85.06 93 GLY A N 1
ATOM 672 C CA . GLY A 1 93 ? 8.242 5.157 -29.197 1.00 85.06 93 GLY A CA 1
ATOM 673 C C . GLY A 1 93 ? 9.266 5.313 -28.069 1.00 85.06 93 GLY A C 1
ATOM 674 O O . GLY A 1 93 ? 10.446 5.501 -28.342 1.00 85.06 93 GLY A O 1
ATOM 675 N N . LEU A 1 94 ? 8.829 5.240 -26.804 1.00 81.56 94 LEU A N 1
ATOM 676 C CA . LEU A 1 94 ? 9.695 5.340 -25.620 1.00 81.56 94 LEU A CA 1
ATOM 677 C C . LEU A 1 94 ? 10.640 4.135 -25.451 1.00 81.56 94 LEU A C 1
ATOM 679 O O . LEU A 1 94 ? 11.488 4.147 -24.562 1.00 81.56 94 LEU A O 1
ATOM 683 N N . GLY A 1 95 ? 10.486 3.091 -26.269 1.00 75.75 95 GLY A N 1
ATOM 684 C CA . GLY A 1 95 ? 11.323 1.899 -26.242 1.00 75.75 95 GLY A CA 1
ATOM 685 C C . GLY A 1 95 ? 12.436 1.930 -27.284 1.00 75.75 95 GLY A C 1
ATOM 686 O O . GLY A 1 95 ? 12.217 2.325 -28.426 1.00 75.75 95 GLY A O 1
ATOM 687 N N . ASP A 1 96 ? 13.621 1.460 -26.899 1.00 74.56 96 ASP A N 1
ATOM 688 C CA . ASP A 1 96 ? 14.720 1.229 -27.837 1.00 74.56 96 ASP A CA 1
ATOM 689 C C . ASP A 1 96 ? 14.349 0.116 -28.840 1.00 74.56 96 ASP A C 1
ATOM 691 O O . ASP A 1 96 ? 13.540 -0.762 -28.538 1.00 74.56 96 ASP A O 1
ATOM 695 N N . THR A 1 97 ? 14.950 0.113 -30.031 1.00 64.69 97 THR A N 1
ATOM 696 C CA . THR A 1 97 ? 14.617 -0.824 -31.136 1.00 64.69 97 THR A CA 1
ATOM 697 C C . THR A 1 97 ? 14.912 -2.304 -30.836 1.00 64.69 97 THR A C 1
ATOM 699 O O . THR A 1 97 ? 14.619 -3.185 -31.645 1.00 64.69 97 THR A O 1
ATOM 702 N N . ALA A 1 98 ? 15.483 -2.601 -29.669 1.00 71.94 98 ALA A N 1
ATOM 703 C CA . ALA A 1 98 ? 15.729 -3.954 -29.202 1.00 71.94 98 ALA A CA 1
ATOM 704 C C . ALA A 1 98 ? 14.431 -4.670 -28.782 1.00 71.94 98 ALA A C 1
ATOM 706 O O . ALA A 1 98 ? 13.448 -4.061 -28.368 1.00 71.94 98 ALA A O 1
ATOM 707 N N . TYR A 1 99 ? 14.464 -6.005 -28.788 1.00 59.91 99 TYR A N 1
ATOM 708 C CA . TYR A 1 99 ? 13.348 -6.899 -28.425 1.00 59.91 99 TYR A CA 1
ATOM 709 C C . TYR A 1 99 ? 12.766 -6.667 -27.006 1.00 59.91 99 TYR A C 1
ATOM 711 O O . TYR A 1 99 ? 11.717 -7.205 -26.666 1.00 59.91 99 TYR A O 1
ATOM 719 N N . LEU A 1 100 ? 13.443 -5.864 -26.175 1.00 78.81 100 LEU A N 1
ATOM 720 C CA . LEU A 1 100 ? 13.050 -5.473 -24.818 1.00 78.81 100 LEU A CA 1
ATOM 721 C C . LEU A 1 100 ? 12.718 -3.975 -24.688 1.00 78.81 100 LEU A C 1
ATOM 723 O O . LEU A 1 100 ? 12.638 -3.475 -23.569 1.00 78.81 100 LEU A O 1
ATOM 727 N N . GLY A 1 101 ? 12.509 -3.255 -25.796 1.00 84.75 101 GLY A N 1
ATOM 728 C CA . GLY A 1 101 ? 12.318 -1.800 -25.805 1.00 84.75 101 GLY A CA 1
ATOM 729 C C . GLY A 1 101 ? 11.248 -1.308 -24.830 1.00 84.75 101 GLY A C 1
ATOM 730 O O . GLY A 1 101 ? 11.464 -0.340 -24.109 1.00 84.75 101 GLY A O 1
ATOM 731 N N . CYS A 1 102 ? 10.129 -2.028 -24.718 1.00 92.19 102 CYS A N 1
ATOM 732 C CA . CYS A 1 102 ? 9.044 -1.672 -23.800 1.00 92.19 102 CYS A CA 1
ATOM 733 C C . CYS A 1 102 ? 9.108 -2.349 -22.425 1.00 92.19 102 CYS A C 1
ATOM 735 O O . CYS A 1 102 ? 8.224 -2.116 -21.599 1.00 92.19 102 CYS A O 1
ATOM 737 N N . LEU A 1 103 ? 10.145 -3.147 -22.138 1.00 90.62 103 LEU A N 1
ATOM 738 C CA . LEU A 1 103 ? 10.283 -3.818 -20.844 1.00 90.62 103 LEU A CA 1
ATOM 739 C C . LEU A 1 103 ? 10.409 -2.801 -19.703 1.00 90.62 103 LEU A C 1
ATOM 741 O O . LEU A 1 103 ? 9.813 -2.999 -18.652 1.00 90.62 103 LEU A O 1
ATOM 745 N N . GLY A 1 104 ? 11.132 -1.697 -19.916 1.00 87.06 104 GLY A N 1
ATOM 746 C CA . GLY A 1 104 ? 11.273 -0.640 -18.910 1.00 87.06 104 GLY A CA 1
ATOM 747 C C . GLY A 1 104 ? 9.927 -0.022 -18.527 1.00 87.06 104 GLY A C 1
ATOM 748 O O . GLY A 1 104 ? 9.582 0.026 -17.349 1.00 87.06 104 GLY A O 1
ATOM 749 N N . ALA A 1 105 ? 9.125 0.372 -19.520 1.00 90.44 105 ALA A N 1
ATOM 750 C CA . ALA A 1 105 ? 7.789 0.918 -19.287 1.00 90.44 105 ALA A CA 1
ATOM 751 C C . ALA A 1 105 ? 6.853 -0.105 -18.622 1.00 90.44 105 ALA A C 1
ATOM 753 O O . ALA A 1 105 ? 6.106 0.249 -17.711 1.00 90.44 105 ALA A O 1
ATOM 754 N N . ALA A 1 106 ? 6.928 -1.378 -19.026 1.00 92.75 106 ALA A N 1
ATOM 755 C CA . ALA A 1 106 ? 6.181 -2.462 -18.396 1.00 92.75 106 ALA A CA 1
ATOM 756 C C . ALA A 1 106 ? 6.587 -2.674 -16.928 1.00 92.75 106 ALA A C 1
ATOM 758 O O . ALA A 1 106 ? 5.728 -2.852 -16.073 1.00 92.75 106 ALA A O 1
ATOM 759 N N . LEU A 1 107 ? 7.881 -2.619 -16.603 1.00 90.94 107 LEU A N 1
ATOM 760 C CA . LEU A 1 107 ? 8.359 -2.751 -15.225 1.00 90.94 107 LEU A CA 1
ATOM 761 C C . LEU A 1 107 ? 7.923 -1.568 -14.361 1.00 90.94 107 LEU A C 1
ATOM 763 O O . LEU A 1 107 ? 7.416 -1.781 -13.264 1.00 90.94 107 LEU A O 1
ATOM 767 N N . VAL A 1 108 ? 8.058 -0.337 -14.862 1.00 89.50 108 VAL A N 1
ATOM 768 C CA . VAL A 1 108 ? 7.602 0.869 -14.150 1.00 89.50 108 VAL A CA 1
ATOM 769 C C . VAL A 1 108 ? 6.097 0.804 -13.901 1.00 89.50 108 VAL A C 1
ATOM 771 O O . VAL A 1 108 ? 5.658 0.954 -12.762 1.00 89.50 108 VAL A O 1
ATOM 774 N N . GLY A 1 109 ? 5.311 0.510 -14.940 1.00 93.56 109 GLY A N 1
ATOM 775 C CA . GLY A 1 109 ? 3.866 0.345 -14.812 1.00 93.56 109 GLY A CA 1
ATOM 776 C C . GLY A 1 109 ? 3.495 -0.781 -13.847 1.00 93.56 109 GLY A C 1
ATOM 777 O O . GLY A 1 109 ? 2.604 -0.610 -13.022 1.00 93.56 109 GLY A O 1
ATOM 778 N N . GLY A 1 110 ? 4.208 -1.908 -13.891 1.00 94.06 110 GLY A N 1
ATOM 779 C CA . GLY A 1 110 ? 3.989 -3.037 -12.990 1.00 94.06 110 GLY A CA 1
ATOM 780 C C . GLY A 1 110 ? 4.299 -2.715 -11.529 1.00 94.06 110 GLY A C 1
ATOM 781 O O . GLY A 1 110 ? 3.530 -3.093 -10.653 1.00 94.06 110 GLY A O 1
ATOM 782 N N . VAL A 1 111 ? 5.375 -1.978 -11.242 1.00 92.31 111 VAL A N 1
ATOM 783 C CA . VAL A 1 111 ? 5.710 -1.551 -9.871 1.00 92.31 111 VAL A CA 1
ATOM 784 C C . VAL A 1 111 ? 4.674 -0.563 -9.332 1.00 92.31 111 VAL A C 1
ATOM 786 O O . VAL A 1 111 ? 4.233 -0.715 -8.194 1.00 92.31 111 VAL A O 1
ATOM 789 N N . LEU A 1 112 ? 4.249 0.410 -10.146 1.00 92.69 112 LEU A N 1
ATOM 790 C CA . LEU A 1 112 ? 3.193 1.353 -9.763 1.00 92.69 112 LEU A CA 1
ATOM 791 C C . LEU A 1 112 ? 1.870 0.629 -9.505 1.00 92.69 112 LEU A C 1
ATOM 793 O O . LEU A 1 112 ? 1.269 0.802 -8.448 1.00 92.69 112 LEU A O 1
ATOM 797 N N . GLY A 1 113 ? 1.471 -0.254 -10.422 1.00 95.69 113 GLY A N 1
ATOM 798 C CA . GLY A 1 113 ? 0.266 -1.059 -10.269 1.00 95.69 113 GLY A CA 1
ATOM 799 C C . GLY A 1 113 ? 0.326 -1.994 -9.059 1.00 95.69 113 GLY A C 1
ATOM 800 O O . GLY A 1 113 ? -0.677 -2.159 -8.373 1.00 95.69 113 GLY A O 1
ATOM 801 N N . LEU A 1 114 ? 1.492 -2.566 -8.741 1.00 95.31 114 LEU A N 1
ATOM 802 C CA . LEU A 1 114 ? 1.695 -3.361 -7.526 1.00 95.31 114 LEU A CA 1
ATOM 803 C C . LEU A 1 114 ? 1.465 -2.521 -6.270 1.00 95.31 114 LEU A C 1
ATOM 805 O O . LEU A 1 114 ? 0.743 -2.958 -5.375 1.00 95.31 114 LEU A O 1
ATOM 809 N N . ALA A 1 115 ? 2.070 -1.334 -6.201 1.00 94.44 115 ALA A N 1
ATOM 810 C CA . ALA A 1 115 ? 1.955 -0.443 -5.051 1.00 94.44 115 ALA A CA 1
ATOM 811 C C . ALA A 1 115 ? 0.504 0.026 -4.853 1.00 94.44 115 ALA A C 1
ATOM 813 O O . ALA A 1 115 ? -0.081 -0.178 -3.790 1.00 94.44 115 ALA A O 1
ATOM 814 N N . GLU A 1 116 ? -0.117 0.574 -5.898 1.00 95.50 116 GLU A N 1
ATOM 815 C CA . GLU A 1 116 ? -1.513 1.025 -5.856 1.00 95.50 116 GLU A CA 1
ATOM 816 C C . GLU A 1 116 ? -2.475 -0.129 -5.559 1.00 95.50 116 GLU A C 1
ATOM 818 O O . GLU A 1 116 ? -3.366 0.001 -4.717 1.00 95.50 116 GLU A O 1
ATOM 823 N N . GLY A 1 117 ? -2.250 -1.285 -6.190 1.00 97.44 117 GLY A N 1
ATOM 824 C CA . GLY A 1 117 ? -3.010 -2.503 -5.940 1.00 97.44 117 GLY A CA 1
ATOM 825 C C . GLY A 1 117 ? -2.902 -2.956 -4.487 1.00 97.44 117 GLY A C 1
ATOM 826 O O . GLY A 1 117 ? -3.914 -3.310 -3.889 1.00 97.44 117 GLY A O 1
ATOM 827 N N . TYR A 1 118 ? -1.715 -2.888 -3.879 1.00 97.81 118 TYR A N 1
ATOM 828 C CA . TYR A 1 118 ? -1.540 -3.237 -2.470 1.00 97.81 118 TYR A CA 1
ATOM 829 C C . TYR A 1 118 ? -2.341 -2.320 -1.546 1.00 97.81 118 TYR A C 1
ATOM 831 O O . TYR A 1 118 ? -3.091 -2.808 -0.705 1.00 97.81 118 TYR A O 1
ATOM 839 N N . ALA A 1 119 ? -2.217 -1.001 -1.719 1.00 97.69 119 ALA A N 1
ATOM 840 C CA . ALA A 1 119 ? -2.936 -0.026 -0.899 1.00 97.69 119 ALA A CA 1
ATOM 841 C C . ALA A 1 119 ? -4.460 -0.165 -1.044 1.00 97.69 119 ALA A C 1
ATOM 843 O O . ALA A 1 119 ? -5.177 -0.152 -0.044 1.00 97.69 119 ALA A O 1
ATOM 844 N N . LEU A 1 120 ? -4.951 -0.359 -2.273 1.00 98.12 120 LEU A N 1
ATOM 845 C CA . LEU A 1 120 ? -6.363 -0.642 -2.524 1.00 98.12 120 LEU A CA 1
ATOM 846 C C . LEU A 1 120 ? -6.797 -1.925 -1.804 1.00 98.12 120 LEU A C 1
ATOM 848 O O . LEU A 1 120 ? -7.847 -1.943 -1.167 1.00 98.12 120 LEU A O 1
ATOM 852 N N . GLY A 1 121 ? -5.962 -2.965 -1.875 1.00 98.12 121 GLY A N 1
ATOM 853 C CA . GLY A 1 121 ? -6.152 -4.246 -1.205 1.00 98.12 121 GLY A CA 1
ATOM 854 C C . GLY A 1 121 ? -6.267 -4.147 0.311 1.00 98.12 121 GLY A C 1
ATOM 855 O O . GLY A 1 121 ? -7.195 -4.704 0.890 1.00 98.12 121 GLY A O 1
ATOM 856 N N . VAL A 1 122 ? -5.365 -3.400 0.947 1.00 98.12 122 VAL A N 1
ATOM 857 C CA . VAL A 1 122 ? -5.416 -3.129 2.392 1.00 98.12 122 VAL A CA 1
ATOM 858 C C . VAL A 1 122 ? -6.723 -2.432 2.758 1.00 98.12 122 VAL A C 1
ATOM 860 O O . VAL A 1 122 ? -7.405 -2.869 3.680 1.00 98.12 122 VAL A O 1
ATOM 863 N N . TRP A 1 123 ? -7.108 -1.398 2.005 1.00 98.19 123 TRP A N 1
ATOM 864 C CA . TRP A 1 123 ? -8.327 -0.641 2.281 1.00 98.19 123 TRP A CA 1
ATOM 865 C C . TRP A 1 123 ? -9.593 -1.505 2.199 1.00 98.19 123 TRP A C 1
ATOM 867 O O . TRP A 1 123 ? -10.326 -1.590 3.184 1.00 98.19 123 TRP A O 1
ATOM 877 N N . TRP A 1 124 ? -9.837 -2.194 1.075 1.00 98.00 124 TRP A N 1
ATOM 878 C CA . TRP A 1 124 ? -11.058 -3.004 0.948 1.00 98.00 124 TRP A CA 1
ATOM 879 C C . TRP A 1 124 ? -11.017 -4.248 1.847 1.00 98.00 124 TRP A C 1
ATOM 881 O O . TRP A 1 124 ? -12.052 -4.682 2.351 1.00 98.00 124 TRP A O 1
ATOM 891 N N . GLY A 1 125 ? -9.825 -4.807 2.089 1.00 97.25 125 GLY A N 1
ATOM 892 C CA . GLY A 1 125 ? -9.623 -5.913 3.021 1.00 97.25 125 GLY A CA 1
ATOM 893 C C . GLY A 1 125 ? -10.001 -5.527 4.448 1.00 97.25 125 GLY A C 1
ATOM 894 O O . GLY A 1 125 ? -10.741 -6.264 5.098 1.00 97.25 125 GLY A O 1
ATOM 895 N N . GLY A 1 126 ? -9.569 -4.353 4.908 1.00 95.81 126 GLY A N 1
ATOM 896 C CA . GLY A 1 126 ? -9.938 -3.819 6.216 1.00 95.81 126 GLY A CA 1
ATOM 897 C C . GLY A 1 126 ? -11.424 -3.458 6.314 1.00 95.81 126 GLY A C 1
ATOM 898 O O . GLY A 1 126 ? -12.050 -3.749 7.334 1.00 95.81 126 GLY A O 1
ATOM 899 N N . GLU A 1 127 ? -12.012 -2.883 5.261 1.00 95.38 127 GLU A N 1
ATOM 900 C CA . GLU A 1 127 ? -13.447 -2.557 5.215 1.00 95.38 127 GLU A CA 1
ATOM 901 C C . GLU A 1 127 ? -14.317 -3.822 5.285 1.00 95.38 127 GLU A C 1
ATOM 903 O O . GLU A 1 127 ? -15.305 -3.866 6.019 1.00 95.38 127 GLU A O 1
ATOM 908 N N . SER A 1 128 ? -13.897 -4.905 4.616 1.00 95.81 128 SER A N 1
ATOM 909 C CA . SER A 1 128 ? -14.629 -6.182 4.589 1.00 95.81 128 SER A CA 1
ATOM 910 C C . SER A 1 128 ? -14.796 -6.857 5.958 1.00 95.81 128 SER A C 1
ATOM 912 O O . SER A 1 128 ? -15.660 -7.718 6.122 1.00 95.81 128 SER A O 1
ATOM 914 N N . VAL A 1 129 ? -13.996 -6.454 6.950 1.00 95.25 129 VAL A N 1
ATOM 915 C CA . VAL A 1 129 ? -14.007 -6.985 8.323 1.00 95.25 129 VAL A CA 1
ATOM 916 C C . VAL A 1 129 ? -14.401 -5.936 9.374 1.00 95.25 129 VAL A C 1
ATOM 918 O O . VAL A 1 129 ? -14.116 -6.097 10.566 1.00 95.25 129 VAL A O 1
ATOM 921 N N . GLY A 1 130 ? -15.063 -4.859 8.936 1.00 92.69 130 GLY A N 1
ATOM 922 C CA . GLY A 1 130 ? -15.622 -3.824 9.812 1.00 92.69 130 GLY A CA 1
ATOM 923 C C . GLY A 1 130 ? -14.630 -2.731 10.218 1.00 92.69 130 GLY A C 1
ATOM 924 O O . GLY A 1 130 ? -14.814 -2.074 11.243 1.00 92.69 130 GLY A O 1
ATOM 925 N N . GLY A 1 131 ? -13.538 -2.551 9.473 1.00 93.06 131 GLY A N 1
ATOM 926 C CA . GLY A 1 131 ? -12.687 -1.372 9.600 1.00 93.06 131 GLY A CA 1
ATOM 927 C C . GLY A 1 131 ? -13.291 -0.162 8.882 1.00 93.06 131 GLY A C 1
ATOM 928 O O . GLY A 1 131 ? -13.840 -0.291 7.798 1.00 93.06 131 GLY A O 1
ATOM 929 N N . ASP A 1 132 ? -13.144 1.025 9.471 1.00 94.38 132 ASP A N 1
ATOM 930 C CA . ASP A 1 132 ? -13.599 2.297 8.884 1.00 94.38 132 ASP A CA 1
ATOM 931 C C . ASP A 1 132 ? -12.406 3.171 8.436 1.00 94.38 132 ASP A C 1
ATOM 933 O O . ASP A 1 132 ? -12.434 4.400 8.555 1.00 94.38 132 ASP A O 1
ATOM 937 N N . GLY A 1 133 ? -11.299 2.551 8.012 1.00 95.12 133 GLY A N 1
ATOM 938 C CA . GLY A 1 133 ? -10.120 3.281 7.542 1.00 95.12 133 GLY A CA 1
ATOM 939 C C . GLY A 1 133 ? -10.339 3.886 6.150 1.00 95.12 133 GLY A C 1
ATOM 940 O O . GLY A 1 133 ? -11.142 3.411 5.349 1.00 95.12 133 GLY A O 1
ATOM 941 N N . SER A 1 134 ? -9.616 4.961 5.837 1.00 97.31 134 SER A N 1
ATOM 942 C CA . SER A 1 134 ? -9.756 5.682 4.569 1.00 97.31 134 SER A CA 1
ATOM 943 C C . SER A 1 134 ? -8.745 5.218 3.516 1.00 97.31 134 SER A C 1
ATOM 945 O O . SER A 1 134 ? -7.545 5.089 3.782 1.00 97.31 134 SER A O 1
ATOM 947 N N . LEU A 1 135 ? -9.213 5.053 2.275 1.00 97.44 135 LEU A N 1
ATOM 948 C CA . LEU A 1 135 ? -8.352 4.740 1.130 1.00 97.44 135 LEU A CA 1
ATOM 949 C C . LEU A 1 135 ? -7.276 5.813 0.924 1.00 97.44 135 LEU A C 1
ATOM 951 O O . LEU A 1 135 ? -6.113 5.497 0.686 1.00 97.44 135 LEU A O 1
ATOM 955 N N . LEU A 1 136 ? -7.650 7.090 1.064 1.00 97.69 136 LEU A N 1
ATOM 956 C CA . LEU A 1 136 ? -6.726 8.205 0.875 1.00 97.69 136 LEU A CA 1
ATOM 957 C C . LEU A 1 136 ? -5.577 8.165 1.889 1.00 97.69 136 LEU A C 1
ATOM 959 O O . LEU A 1 136 ? -4.427 8.329 1.491 1.00 97.69 136 LEU A O 1
ATOM 963 N N . ALA A 1 137 ? -5.852 7.908 3.172 1.00 97.69 137 ALA A N 1
ATOM 964 C CA . ALA A 1 137 ? -4.786 7.784 4.165 1.00 97.69 137 ALA A CA 1
ATOM 965 C C . ALA A 1 137 ? -3.906 6.552 3.913 1.00 97.69 137 ALA A C 1
ATOM 967 O O . ALA A 1 137 ? -2.698 6.632 4.104 1.00 97.69 137 ALA A O 1
ATOM 968 N N . THR A 1 138 ? -4.479 5.453 3.418 1.00 97.69 138 THR A N 1
ATOM 969 C CA . THR A 1 138 ? -3.738 4.237 3.027 1.00 97.69 138 THR A CA 1
ATOM 970 C C . THR A 1 138 ? -2.758 4.517 1.881 1.00 97.69 138 THR A C 1
ATOM 972 O O . THR A 1 138 ? -1.591 4.122 1.928 1.00 97.69 138 THR A O 1
ATOM 975 N N . LEU A 1 139 ? -3.201 5.254 0.858 1.00 97.31 139 LEU A N 1
ATOM 976 C CA . LEU A 1 139 ? -2.347 5.682 -0.253 1.00 97.31 139 LEU A CA 1
ATOM 977 C C . LEU A 1 139 ? -1.285 6.687 0.211 1.00 97.31 139 LEU A C 1
ATOM 979 O O . LEU A 1 139 ? -0.103 6.516 -0.087 1.00 97.31 139 LEU A O 1
ATOM 983 N N . LEU A 1 140 ? -1.674 7.706 0.985 1.00 97.56 140 LEU A N 1
ATOM 984 C CA . LEU A 1 140 ? -0.744 8.709 1.512 1.00 97.56 140 LEU A CA 1
ATOM 985 C C . LEU A 1 140 ? 0.316 8.077 2.415 1.00 97.56 140 LEU A C 1
ATOM 987 O O . LEU A 1 140 ? 1.500 8.348 2.241 1.00 97.56 140 LEU A O 1
ATOM 991 N N . GLY A 1 141 ? -0.079 7.186 3.320 1.00 97.44 141 GLY A N 1
ATOM 992 C CA . GLY A 1 141 ? 0.847 6.448 4.170 1.00 97.44 141 GLY A CA 1
ATOM 993 C C . GLY A 1 141 ? 1.855 5.646 3.347 1.00 97.44 141 GLY A C 1
ATOM 994 O O . GLY A 1 141 ? 3.059 5.748 3.590 1.00 97.44 141 GLY A O 1
ATOM 995 N N . GLY A 1 142 ? 1.391 4.925 2.320 1.00 96.25 142 GLY A N 1
ATOM 996 C CA . GLY A 1 142 ? 2.271 4.174 1.419 1.00 96.25 142 GLY A CA 1
ATOM 997 C C . GLY A 1 142 ? 3.245 5.074 0.657 1.00 96.25 142 GLY A C 1
ATOM 998 O O . GLY A 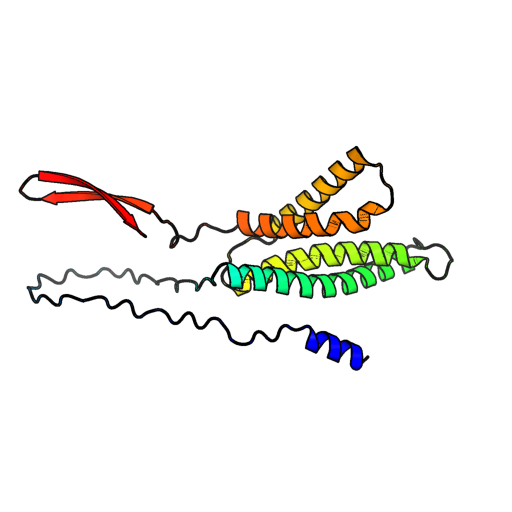1 142 ? 4.454 4.833 0.659 1.00 96.25 142 GLY A O 1
ATOM 999 N N . THR A 1 143 ? 2.749 6.163 0.063 1.00 95.25 143 THR A N 1
ATOM 1000 C CA . THR A 1 143 ? 3.596 7.125 -0.667 1.00 95.25 143 THR A CA 1
ATOM 1001 C C . THR A 1 143 ? 4.628 7.803 0.234 1.00 95.25 143 THR A C 1
ATOM 1003 O O . THR A 1 143 ? 5.783 7.923 -0.169 1.00 95.25 143 THR A O 1
ATOM 1006 N N . LEU A 1 144 ? 4.265 8.182 1.466 1.00 96.12 144 LEU A N 1
ATOM 1007 C CA . LEU A 1 144 ? 5.198 8.745 2.447 1.00 96.12 144 LEU A CA 1
ATOM 1008 C C . LEU A 1 144 ? 6.259 7.725 2.869 1.00 96.12 144 LEU A C 1
ATOM 1010 O O . LEU A 1 144 ? 7.434 8.078 2.962 1.00 96.12 144 LEU A O 1
ATOM 1014 N N . GLY A 1 145 ? 5.872 6.462 3.071 1.00 94.56 145 GLY A N 1
ATOM 1015 C CA . GLY A 1 145 ? 6.808 5.376 3.363 1.00 94.56 145 GLY A CA 1
ATOM 1016 C C . GLY A 1 145 ? 7.828 5.173 2.240 1.00 94.56 145 GLY A C 1
ATOM 1017 O O . GLY A 1 145 ? 9.036 5.140 2.490 1.00 94.56 145 GLY A O 1
ATOM 1018 N N . ALA A 1 146 ? 7.360 5.115 0.990 1.00 92.00 146 ALA A N 1
ATOM 1019 C CA . ALA A 1 146 ? 8.227 5.010 -0.184 1.00 92.00 146 ALA A CA 1
ATOM 1020 C C . ALA A 1 146 ? 9.132 6.241 -0.357 1.00 92.00 146 ALA A C 1
ATOM 1022 O O . ALA A 1 146 ? 10.331 6.091 -0.586 1.00 92.00 146 ALA A O 1
ATOM 1023 N N . ALA A 1 147 ? 8.588 7.453 -0.204 1.00 91.88 147 ALA A N 1
ATOM 1024 C CA . ALA A 1 147 ? 9.340 8.700 -0.330 1.00 91.88 147 ALA A CA 1
ATOM 1025 C C . ALA A 1 147 ? 10.433 8.826 0.740 1.00 91.88 147 ALA A C 1
ATOM 1027 O O . ALA A 1 147 ? 11.562 9.205 0.427 1.00 91.88 147 ALA A O 1
ATOM 1028 N N . LEU A 1 148 ? 10.127 8.456 1.988 1.00 91.38 148 LEU A N 1
ATOM 1029 C CA . LEU A 1 148 ? 11.105 8.437 3.074 1.00 91.38 148 LEU A CA 1
ATOM 1030 C C . LEU A 1 148 ? 12.228 7.436 2.785 1.00 91.38 148 LEU A C 1
ATOM 1032 O O . LEU A 1 148 ? 13.401 7.762 2.951 1.00 91.38 148 LEU A O 1
ATOM 1036 N N . SER A 1 149 ? 11.886 6.238 2.306 1.00 89.06 149 SER A N 1
ATOM 1037 C CA . SER A 1 149 ? 12.885 5.242 1.914 1.00 89.06 149 SER A CA 1
ATOM 1038 C C . SER A 1 149 ? 13.768 5.726 0.767 1.00 89.06 149 SER A C 1
ATOM 1040 O O . SER A 1 149 ? 14.990 5.615 0.854 1.00 89.06 149 SER A O 1
ATOM 1042 N N . PHE A 1 150 ? 13.168 6.325 -0.264 1.00 86.62 150 PHE A N 1
ATOM 1043 C CA . PHE A 1 150 ? 13.894 6.922 -1.381 1.00 86.62 150 PHE A CA 1
ATOM 1044 C C . PHE A 1 150 ? 14.877 7.995 -0.895 1.00 86.62 150 PHE A C 1
ATOM 1046 O O . PHE A 1 150 ? 16.054 7.953 -1.248 1.00 86.62 150 PHE A O 1
ATOM 1053 N N . ALA A 1 151 ? 14.425 8.918 -0.040 1.00 87.56 151 ALA A N 1
ATOM 1054 C CA . ALA A 1 151 ? 15.264 9.986 0.504 1.00 87.56 151 ALA A CA 1
ATOM 1055 C C . ALA A 1 151 ? 16.444 9.441 1.326 1.00 87.56 151 ALA A C 1
ATOM 1057 O O . ALA A 1 151 ? 17.571 9.915 1.178 1.00 87.56 151 ALA A O 1
ATOM 1058 N N . LEU A 1 152 ? 16.204 8.417 2.154 1.00 86.75 152 LEU A N 1
ATOM 1059 C CA . LEU A 1 152 ? 17.247 7.776 2.959 1.00 86.75 152 LEU A CA 1
ATOM 1060 C C . LEU A 1 152 ? 18.285 7.054 2.094 1.00 86.75 152 LEU A C 1
ATOM 1062 O O . LEU A 1 152 ? 19.481 7.173 2.349 1.00 86.75 152 LEU A O 1
ATOM 1066 N N . LEU A 1 153 ? 17.851 6.337 1.056 1.00 84.44 153 LEU A N 1
ATOM 1067 C CA . LEU A 1 153 ? 18.759 5.639 0.140 1.00 84.44 153 LEU A CA 1
ATOM 1068 C C . LEU A 1 153 ? 19.588 6.612 -0.687 1.00 84.44 153 LEU A C 1
ATOM 1070 O O . LEU A 1 153 ? 20.800 6.435 -0.809 1.00 84.44 153 LEU A O 1
ATOM 1074 N N . PHE A 1 154 ? 18.943 7.663 -1.195 1.00 84.12 154 PHE A N 1
ATOM 1075 C CA . PHE A 1 154 ? 19.613 8.725 -1.932 1.00 84.12 154 PHE A CA 1
ATOM 1076 C C . PHE A 1 154 ? 20.720 9.366 -1.089 1.00 84.12 154 PHE A C 1
ATOM 1078 O O . PHE A 1 154 ? 21.835 9.550 -1.572 1.00 84.12 154 PHE A O 1
ATOM 1085 N N . ALA A 1 155 ? 20.435 9.646 0.186 1.00 86.00 155 ALA A N 1
ATOM 1086 C CA . ALA A 1 155 ? 21.411 10.201 1.116 1.00 86.00 155 ALA A CA 1
ATOM 1087 C C . ALA A 1 155 ? 22.541 9.217 1.478 1.00 86.00 155 ALA A C 1
ATOM 1089 O O . ALA A 1 155 ? 23.657 9.654 1.749 1.00 86.00 155 ALA A O 1
ATOM 1090 N N . ALA A 1 156 ? 22.264 7.909 1.506 1.00 84.25 156 ALA A N 1
ATOM 1091 C CA . ALA A 1 156 ? 23.200 6.906 2.010 1.00 84.25 156 ALA A CA 1
ATOM 1092 C C . ALA A 1 156 ? 24.165 6.339 0.955 1.00 84.25 156 ALA A C 1
ATOM 1094 O O . ALA A 1 156 ? 25.313 6.057 1.295 1.00 84.25 156 ALA A O 1
ATOM 1095 N N . GLN A 1 157 ? 23.712 6.092 -0.281 1.00 74.94 157 GLN A N 1
ATOM 1096 C CA . GLN A 1 157 ? 24.456 5.237 -1.228 1.00 74.94 157 GLN A CA 1
ATOM 1097 C C . GLN A 1 157 ? 24.500 5.751 -2.677 1.00 74.94 157 GLN A C 1
ATOM 1099 O O . GLN A 1 157 ? 25.169 5.143 -3.506 1.00 74.94 157 GLN A O 1
ATOM 1104 N N . GLY A 1 158 ? 23.837 6.866 -3.005 1.00 69.12 158 GLY A N 1
ATOM 1105 C CA . GLY A 1 158 ? 23.618 7.245 -4.407 1.00 69.12 158 GLY A CA 1
ATOM 1106 C C . GLY A 1 158 ? 22.574 6.348 -5.094 1.00 69.12 158 GLY A C 1
ATOM 1107 O O . GLY A 1 158 ? 22.053 5.406 -4.503 1.00 69.12 158 GLY A O 1
ATOM 1108 N N . VAL A 1 159 ? 22.198 6.673 -6.336 1.00 64.62 159 VAL A N 1
ATOM 1109 C CA . VAL A 1 159 ? 21.028 6.084 -7.032 1.00 64.62 159 V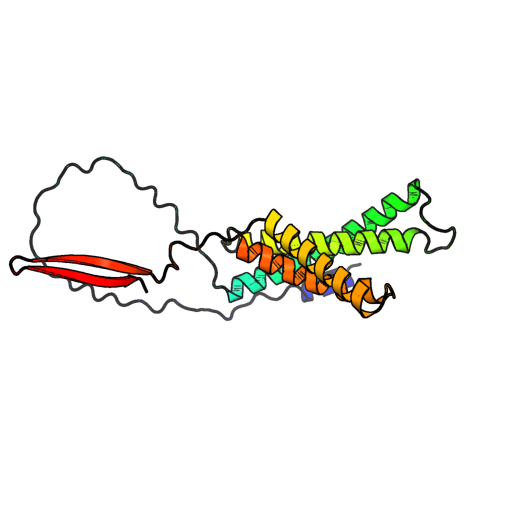AL A CA 1
ATOM 1110 C C . VAL A 1 159 ? 21.358 4.779 -7.771 1.00 64.62 159 VAL A C 1
ATOM 1112 O O . VAL A 1 159 ? 20.848 4.532 -8.865 1.00 64.62 159 VAL A O 1
ATOM 1115 N N . ASP A 1 160 ? 22.221 3.936 -7.208 1.00 66.56 160 ASP A N 1
ATOM 1116 C CA . ASP A 1 160 ? 22.472 2.621 -7.799 1.00 66.56 160 ASP A CA 1
ATOM 1117 C C . ASP A 1 160 ? 21.243 1.706 -7.624 1.00 66.56 160 ASP A C 1
ATOM 1119 O O . ASP A 1 160 ? 20.368 1.948 -6.791 1.00 66.56 160 ASP A O 1
ATOM 1123 N N . ALA A 1 161 ? 21.154 0.658 -8.453 1.00 56.78 161 ALA A N 1
ATOM 1124 C CA . ALA A 1 161 ? 19.967 -0.155 -8.775 1.00 56.78 161 ALA A CA 1
ATOM 1125 C C . ALA A 1 161 ? 19.164 -0.789 -7.604 1.00 56.78 161 ALA A C 1
ATOM 1127 O O . ALA A 1 161 ? 18.179 -1.491 -7.844 1.00 56.78 161 ALA A O 1
ATOM 1128 N N . GLY A 1 162 ? 19.531 -0.541 -6.346 1.00 58.59 162 GLY A N 1
ATOM 1129 C CA . GLY A 1 162 ? 18.811 -0.985 -5.150 1.00 58.59 162 GLY A CA 1
ATOM 1130 C C . GLY A 1 162 ? 17.423 -0.361 -4.966 1.00 58.59 162 GLY A C 1
ATOM 1131 O O . GLY A 1 162 ? 16.608 -0.931 -4.245 1.00 58.59 162 GLY A O 1
ATOM 1132 N N . LEU A 1 163 ? 17.115 0.748 -5.652 1.00 62.56 163 LEU A N 1
ATOM 1133 C CA . LEU A 1 163 ? 15.858 1.491 -5.483 1.00 62.56 163 LEU A CA 1
ATOM 1134 C C . LEU A 1 163 ? 14.592 0.648 -5.726 1.00 62.56 163 LEU A C 1
ATOM 1136 O O . LEU A 1 163 ? 13.593 0.798 -5.025 1.00 62.56 163 LEU A O 1
ATOM 1140 N N . TYR A 1 164 ? 14.640 -0.270 -6.693 1.00 60.88 164 TYR A N 1
ATOM 1141 C CA . TYR A 1 164 ? 13.492 -1.115 -7.038 1.00 60.88 164 TYR A CA 1
ATOM 1142 C C . TYR A 1 164 ? 13.190 -2.187 -5.981 1.00 60.88 164 TYR A C 1
ATOM 1144 O O . TYR A 1 164 ? 12.051 -2.637 -5.877 1.00 60.88 164 TYR A O 1
ATOM 1152 N N . TYR A 1 165 ? 14.183 -2.584 -5.179 1.00 61.31 165 TYR A N 1
ATOM 1153 C CA . TYR A 1 165 ? 14.031 -3.637 -4.170 1.00 61.31 165 TYR A CA 1
ATOM 1154 C C . TYR A 1 165 ? 13.648 -3.098 -2.796 1.00 61.31 165 TYR A C 1
ATOM 1156 O O . TYR A 1 165 ? 13.027 -3.800 -2.000 1.00 61.31 165 TYR A O 1
ATOM 1164 N N . THR A 1 166 ? 14.010 -1.854 -2.508 1.00 68.56 166 THR A N 1
ATOM 1165 C CA . THR A 1 166 ? 13.835 -1.249 -1.187 1.00 68.56 166 THR A CA 1
ATOM 1166 C C . THR A 1 166 ? 12.553 -0.439 -1.062 1.00 68.56 166 THR A C 1
ATOM 1168 O O . THR A 1 166 ? 12.039 -0.336 0.043 1.00 68.56 166 THR A O 1
ATOM 1171 N N . ALA A 1 167 ? 11.999 0.086 -2.159 1.00 73.94 167 ALA A N 1
ATOM 1172 C CA . ALA A 1 167 ? 10.760 0.869 -2.149 1.00 73.94 167 ALA A CA 1
ATOM 1173 C C . ALA A 1 167 ? 9.469 0.099 -1.762 1.00 73.94 167 ALA A C 1
ATOM 1175 O O . ALA A 1 167 ? 8.607 0.707 -1.121 1.00 73.94 167 ALA A O 1
ATOM 1176 N N . PRO A 1 168 ? 9.290 -1.204 -2.081 1.00 83.56 168 PRO A N 1
ATOM 1177 C CA . PRO A 1 168 ? 8.020 -1.890 -1.823 1.00 83.56 168 PRO A CA 1
ATOM 1178 C C . PRO A 1 168 ? 7.703 -2.077 -0.336 1.00 83.56 168 PRO A C 1
ATOM 1180 O O . PRO A 1 168 ? 6.562 -1.892 0.074 1.00 83.56 168 PRO A O 1
ATOM 1183 N N . LEU A 1 169 ? 8.696 -2.428 0.492 1.00 88.75 169 LEU A N 1
ATOM 1184 C CA . LEU A 1 169 ? 8.461 -2.711 1.916 1.00 88.75 169 LEU A CA 1
ATOM 1185 C C . LEU A 1 169 ? 8.001 -1.467 2.701 1.00 88.75 169 LEU A C 1
ATOM 1187 O O . LEU A 1 169 ? 6.994 -1.553 3.403 1.00 88.75 169 LEU A O 1
ATOM 1191 N N . PRO A 1 170 ? 8.656 -0.299 2.577 1.00 92.06 170 PRO A N 1
ATOM 1192 C CA . PRO A 1 170 ? 8.211 0.939 3.210 1.00 92.06 170 PRO A CA 1
ATOM 1193 C C . PRO A 1 170 ? 6.853 1.406 2.699 1.00 92.06 170 PRO A C 1
ATOM 1195 O O . PRO A 1 170 ? 6.074 1.930 3.489 1.00 92.06 170 PRO A O 1
ATOM 1198 N N . PHE A 1 171 ? 6.542 1.180 1.417 1.00 94.69 171 PHE A N 1
ATOM 1199 C CA . PHE A 1 171 ? 5.205 1.441 0.890 1.00 94.69 171 PHE A CA 1
ATOM 1200 C C . PHE A 1 171 ? 4.158 0.562 1.585 1.00 94.69 171 PHE A C 1
ATOM 1202 O O . PHE A 1 171 ? 3.177 1.076 2.109 1.00 94.69 171 PHE A O 1
ATOM 1209 N N . ILE A 1 172 ? 4.397 -0.751 1.660 1.00 94.75 172 ILE A N 1
ATOM 1210 C CA . ILE A 1 172 ? 3.508 -1.709 2.332 1.00 94.75 172 ILE A CA 1
ATOM 1211 C C . ILE A 1 172 ? 3.255 -1.294 3.786 1.00 94.75 172 ILE A C 1
ATOM 1213 O O . ILE A 1 172 ? 2.104 -1.158 4.199 1.00 94.75 172 ILE A O 1
ATOM 1217 N N . VAL A 1 173 ? 4.321 -1.052 4.555 1.00 95.81 173 VAL A N 1
ATOM 1218 C CA . VAL A 1 173 ? 4.218 -0.650 5.968 1.00 95.81 173 VAL A CA 1
ATOM 1219 C C . VAL A 1 173 ? 3.497 0.690 6.100 1.00 95.81 173 VAL A C 1
ATOM 1221 O O . VAL A 1 173 ? 2.604 0.833 6.934 1.00 95.81 173 VAL A O 1
ATOM 1224 N N . GLY A 1 174 ? 3.847 1.659 5.254 1.00 96.81 174 GLY A N 1
ATOM 1225 C CA . GLY A 1 174 ? 3.207 2.965 5.219 1.00 96.81 174 GLY A CA 1
ATOM 1226 C C . GLY A 1 174 ? 1.709 2.876 4.942 1.00 96.81 174 GLY A C 1
ATOM 1227 O O . GLY A 1 174 ? 0.936 3.574 5.595 1.00 96.81 174 GLY A O 1
ATOM 1228 N N . SER A 1 175 ? 1.278 1.996 4.035 1.00 97.19 175 SER A N 1
ATOM 1229 C CA . SER A 1 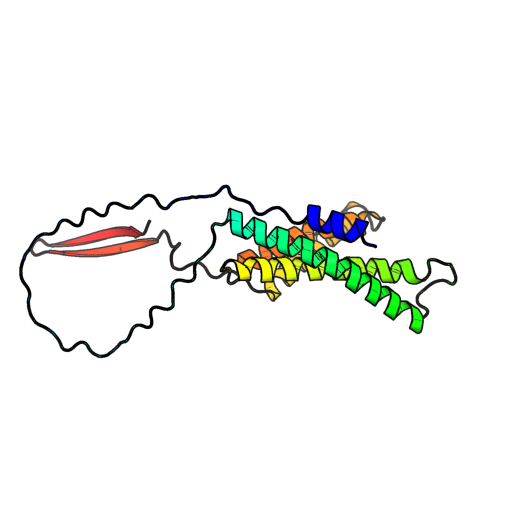175 ? -0.140 1.797 3.731 1.00 97.19 175 SER A CA 1
ATOM 1230 C C . SER A 1 175 ? -0.927 1.271 4.923 1.00 97.19 175 SER A C 1
ATOM 1232 O O . SER A 1 175 ? -1.975 1.832 5.236 1.00 97.19 175 SER A O 1
ATOM 1234 N N . HIS A 1 176 ? -0.401 0.276 5.642 1.00 97.00 176 HIS A N 1
ATOM 1235 C CA . HIS A 1 176 ? -1.028 -0.220 6.877 1.00 97.00 176 HIS A CA 1
ATOM 1236 C C . HIS A 1 176 ? -1.137 0.864 7.943 1.00 97.00 176 HIS A C 1
ATOM 1238 O O . HIS A 1 176 ? -2.210 1.082 8.498 1.00 97.00 176 HIS A O 1
ATOM 1244 N N . LEU A 1 177 ? -0.050 1.600 8.190 1.00 96.62 177 LEU A N 1
ATOM 1245 C CA . LEU A 1 177 ? -0.054 2.696 9.160 1.00 96.62 177 LEU A CA 1
ATOM 1246 C C . LEU A 1 177 ? -1.051 3.792 8.771 1.00 96.62 177 LEU A C 1
ATOM 1248 O O . LEU A 1 177 ? -1.781 4.290 9.622 1.00 96.62 177 LEU A O 1
ATOM 1252 N N . GLY A 1 178 ? -1.109 4.148 7.488 1.00 97.12 178 GLY A N 1
ATOM 1253 C CA . GLY A 1 178 ? -2.065 5.119 6.967 1.00 97.12 178 GLY A CA 1
ATOM 1254 C C . GLY A 1 178 ? -3.515 4.678 7.152 1.00 97.12 178 GLY A C 1
ATOM 1255 O O . GLY A 1 178 ? -4.344 5.472 7.602 1.00 97.12 178 GLY A O 1
ATOM 1256 N N . TYR A 1 179 ? -3.815 3.409 6.863 1.00 97.06 179 TYR A N 1
ATOM 1257 C CA . TYR A 1 179 ? -5.138 2.833 7.090 1.00 97.06 179 TYR A CA 1
ATOM 1258 C C . TYR A 1 179 ? -5.510 2.881 8.578 1.00 97.06 179 TYR A C 1
ATOM 1260 O O . TYR A 1 179 ? -6.533 3.470 8.934 1.00 97.06 179 TYR A O 1
ATOM 1268 N N . GLU A 1 180 ? -4.642 2.365 9.451 1.00 95.12 180 GLU A N 1
ATOM 1269 C CA . GLU A 1 180 ? -4.853 2.304 10.903 1.00 95.12 180 GLU A CA 1
ATOM 1270 C C . GLU A 1 180 ? -5.007 3.685 11.551 1.00 95.12 180 GLU A C 1
ATOM 1272 O O . GLU A 1 180 ? -5.951 3.903 12.309 1.00 95.12 180 GLU A O 1
ATOM 1277 N N . PHE A 1 181 ? -4.156 4.658 11.210 1.00 95.69 181 PHE A N 1
ATOM 1278 C CA . PHE A 1 181 ? -4.259 6.018 11.757 1.00 95.69 181 PHE A CA 1
ATOM 1279 C C . PHE A 1 181 ? -5.515 6.766 11.312 1.00 95.69 181 PHE A C 1
ATOM 1281 O O . PHE A 1 181 ? -5.916 7.730 11.962 1.00 95.69 181 PHE A O 1
ATOM 1288 N N . SER A 1 182 ? -6.136 6.341 10.212 1.00 96.44 182 SER A N 1
ATOM 1289 C CA . SER A 1 182 ? -7.395 6.923 9.749 1.00 96.44 182 SER A CA 1
ATOM 1290 C C . SER A 1 182 ? -8.637 6.255 10.331 1.00 96.44 182 SER A C 1
ATOM 1292 O O . SER A 1 182 ? -9.741 6.764 10.131 1.00 96.44 182 SER A O 1
ATOM 1294 N N . GLN A 1 183 ? -8.483 5.144 11.060 1.00 92.44 183 GLN A N 1
ATOM 1295 C CA . GLN A 1 183 ? -9.617 4.496 11.700 1.00 92.44 183 GLN A CA 1
ATOM 1296 C C . GLN A 1 183 ? -10.181 5.383 12.805 1.00 92.44 183 GLN A C 1
ATOM 1298 O O . GLN A 1 183 ? -9.464 5.942 13.638 1.00 92.44 183 GLN A O 1
ATOM 1303 N N . ARG A 1 184 ? -11.511 5.464 12.851 1.00 87.69 184 ARG A N 1
ATOM 1304 C CA . ARG A 1 184 ? -12.189 6.073 13.991 1.00 87.69 184 ARG A CA 1
ATOM 1305 C C . ARG A 1 184 ? -11.989 5.178 15.219 1.00 87.69 184 ARG A C 1
ATOM 1307 O O . ARG A 1 184 ? -12.132 3.951 15.100 1.00 87.69 184 ARG A O 1
ATOM 1314 N N . PRO A 1 185 ? -11.677 5.761 16.391 1.00 77.75 185 PRO A N 1
ATOM 1315 C CA . PRO A 1 185 ? -11.673 5.016 17.640 1.00 77.75 185 PRO A CA 1
ATOM 1316 C C . PRO A 1 185 ? -13.014 4.299 17.796 1.00 77.75 185 PRO A C 1
ATOM 1318 O O . PRO A 1 185 ? -14.063 4.926 17.645 1.00 77.75 185 PRO A O 1
ATOM 1321 N N . SER A 1 186 ? -12.988 2.989 18.058 1.00 71.75 186 SER A N 1
ATOM 1322 C CA . SER A 1 186 ? -14.224 2.265 18.359 1.00 71.75 186 SER A CA 1
ATOM 1323 C C . SER A 1 186 ? -14.816 2.848 19.644 1.00 71.75 186 SER A C 1
ATOM 1325 O O . SER A 1 186 ? -14.103 2.853 20.652 1.00 71.75 186 SER A O 1
ATOM 1327 N N . PRO A 1 187 ? -16.080 3.302 19.663 1.00 62.34 187 PRO A N 1
ATOM 1328 C CA . PRO A 1 187 ? -16.711 3.790 20.890 1.00 62.34 187 PRO A CA 1
ATOM 1329 C C . PRO A 1 187 ? -16.783 2.703 21.977 1.00 62.34 187 PRO A C 1
ATOM 1331 O O . PRO A 1 187 ? -16.805 3.011 23.163 1.00 62.34 187 PRO A O 1
ATOM 1334 N N . GLU A 1 188 ? -16.746 1.427 21.588 1.00 58.97 188 GLU A N 1
ATOM 1335 C CA . GLU A 1 188 ? -16.787 0.280 22.503 1.00 58.97 188 GLU A CA 1
ATOM 1336 C C . GLU A 1 188 ? -15.449 -0.040 23.176 1.00 58.97 188 GLU A C 1
ATOM 1338 O O . GLU A 1 188 ? -15.437 -0.622 24.255 1.00 58.97 188 GLU A O 1
ATOM 1343 N N . ALA A 1 189 ? -14.326 0.378 22.586 1.00 53.44 189 ALA A N 1
ATOM 1344 C CA . ALA A 1 189 ? -12.988 0.109 23.115 1.00 53.44 189 ALA A CA 1
ATOM 1345 C C . ALA A 1 189 ? -12.442 1.270 23.958 1.00 53.44 189 ALA A C 1
ATOM 1347 O O . ALA A 1 189 ? -11.246 1.309 24.259 1.00 53.44 189 ALA A O 1
ATOM 1348 N N . SER A 1 190 ? -13.285 2.232 24.352 1.00 53.66 190 SER A N 1
ATOM 1349 C CA . SER A 1 190 ? -12.887 3.166 25.395 1.00 53.66 190 SER A CA 1
ATOM 1350 C C . SER A 1 190 ? -12.907 2.411 26.722 1.00 53.66 190 SER A C 1
ATOM 1352 O O . SER A 1 190 ? -13.915 2.411 27.433 1.00 53.66 190 SER A O 1
ATOM 1354 N N . SER A 1 191 ? -11.785 1.771 27.061 1.00 57.94 191 SER A N 1
ATOM 1355 C CA . SER A 1 191 ? -11.454 1.510 28.456 1.00 57.94 191 SER A CA 1
ATOM 1356 C C . SER A 1 191 ? -11.355 2.877 29.127 1.00 57.94 191 SER A C 1
ATOM 1358 O O . SER A 1 191 ? -10.339 3.571 29.043 1.00 57.94 191 SER A O 1
ATOM 1360 N N . GLY A 1 192 ? -12.488 3.341 29.630 1.00 69.94 192 GLY A N 1
ATOM 1361 C CA . GLY A 1 192 ? -12.710 4.724 30.003 1.00 69.94 192 GLY A CA 1
ATOM 1362 C C . GLY A 1 192 ? -12.961 4.786 31.488 1.00 69.94 192 GLY A C 1
ATOM 1363 O O . GLY A 1 192 ? -13.835 4.090 32.006 1.00 69.94 192 GLY A O 1
ATOM 1364 N N . ILE A 1 193 ? -12.199 5.626 32.177 1.00 73.75 193 ILE A N 1
ATOM 1365 C CA . ILE A 1 193 ? -12.525 5.992 33.545 1.00 73.75 193 ILE A CA 1
ATOM 1366 C C . ILE A 1 193 ? -13.594 7.083 33.459 1.00 73.75 193 ILE A C 1
ATOM 1368 O O . ILE A 1 193 ? -13.298 8.227 33.119 1.00 73.75 193 ILE A O 1
ATOM 1372 N N . GLN A 1 194 ? -14.841 6.725 33.744 1.00 85.25 194 GLN A N 1
ATOM 1373 C CA . GLN A 1 194 ? -15.945 7.667 33.834 1.00 85.25 194 GLN A CA 1
ATOM 1374 C C . GLN A 1 194 ? -16.097 8.127 35.292 1.00 85.25 194 GLN A C 1
ATOM 1376 O O . GLN A 1 194 ? -16.152 7.289 36.197 1.00 85.25 194 GLN A O 1
ATOM 1381 N N . PRO A 1 195 ? -16.176 9.439 35.569 1.00 83.81 195 PRO A N 1
ATOM 1382 C CA . PRO A 1 195 ? -16.548 9.905 36.896 1.00 83.81 195 PRO A CA 1
ATOM 1383 C C . PRO A 1 195 ? -17.987 9.474 37.191 1.00 83.81 195 PRO A C 1
ATOM 1385 O O . PRO A 1 195 ? -18.905 9.748 36.416 1.00 83.81 195 PRO A O 1
ATOM 1388 N N . VAL A 1 196 ? -18.182 8.798 38.318 1.00 90.19 196 VAL A N 1
ATOM 1389 C CA . VAL A 1 196 ? -19.500 8.384 38.800 1.00 90.19 196 VAL A CA 1
ATOM 1390 C C . VAL A 1 196 ? -19.815 9.207 40.037 1.00 90.19 196 VAL A C 1
ATOM 1392 O O . VAL A 1 196 ? -19.114 9.133 41.045 1.00 90.19 196 VAL A O 1
ATOM 1395 N N . VAL A 1 197 ? -20.873 10.006 39.957 1.00 91.12 197 VAL A N 1
ATOM 1396 C CA . VAL A 1 197 ? -21.405 10.739 41.107 1.00 91.12 197 VAL A CA 1
ATOM 1397 C C . VAL A 1 197 ? -22.574 9.935 41.662 1.00 91.12 197 VAL A C 1
ATOM 1399 O O . VAL A 1 197 ? -23.515 9.638 40.930 1.00 91.12 197 VAL A O 1
ATOM 1402 N N . SER A 1 198 ? -22.529 9.586 42.947 1.00 90.31 198 SER A N 1
ATOM 1403 C CA . SER A 1 198 ? -23.658 8.960 43.643 1.00 90.31 198 SER A CA 1
ATOM 1404 C C . SER A 1 198 ? -24.114 9.833 44.808 1.00 90.31 198 SER A C 1
ATOM 1406 O O . SER A 1 198 ? -23.296 10.376 45.554 1.00 90.31 198 SER A O 1
ATOM 1408 N N . PHE A 1 199 ? -25.428 9.980 44.961 1.00 92.38 199 PHE A N 1
ATOM 1409 C CA . PHE A 1 199 ? -26.045 10.728 46.053 1.00 92.38 199 PHE A CA 1
ATOM 1410 C C . PHE A 1 199 ? -26.835 9.770 46.941 1.00 92.38 199 PHE A C 1
ATOM 1412 O O . PHE A 1 199 ? -27.569 8.915 46.451 1.00 92.38 199 PHE A O 1
ATOM 1419 N N . SER A 1 200 ? -26.699 9.926 48.256 1.00 91.56 200 SER A N 1
ATOM 1420 C CA . SER A 1 200 ? -27.482 9.200 49.256 1.00 91.56 200 SER A CA 1
ATOM 1421 C C . SER A 1 200 ? -27.999 10.162 50.326 1.00 91.56 200 SER A C 1
ATOM 1423 O O . SER A 1 200 ? -27.472 11.263 50.491 1.00 91.56 200 SER A O 1
ATOM 1425 N N . SER A 1 201 ? -28.968 9.723 51.132 1.00 91.06 201 SER A N 1
ATOM 1426 C CA . SER A 1 201 ? -29.439 10.478 52.306 1.00 91.06 201 SER A CA 1
ATOM 1427 C C . SER A 1 201 ? -28.350 10.731 53.361 1.00 91.06 201 SER A C 1
ATOM 1429 O O . SER A 1 201 ? -28.549 11.548 54.255 1.00 91.06 201 SER A O 1
ATOM 1431 N N . ARG A 1 202 ? -27.193 10.059 53.257 1.00 93.00 202 ARG A N 1
ATOM 1432 C CA . ARG A 1 202 ? -26.028 10.227 54.141 1.00 93.00 202 ARG A CA 1
ATOM 1433 C C . ARG A 1 202 ? -24.916 11.097 53.539 1.00 93.00 202 ARG A C 1
ATOM 1435 O O . ARG A 1 202 ? -23.920 11.328 54.217 1.00 93.00 202 ARG A O 1
ATOM 1442 N N . GLY A 1 203 ? -25.062 11.569 52.298 1.00 91.50 203 GLY A N 1
ATOM 1443 C CA . GLY A 1 203 ? -24.067 12.398 51.610 1.00 91.50 203 GLY A CA 1
ATOM 1444 C C . GLY A 1 203 ? -23.830 12.003 50.149 1.00 91.50 203 GLY A C 1
ATOM 1445 O O . GLY A 1 203 ? -24.427 11.049 49.643 1.00 91.50 203 GLY A O 1
ATOM 1446 N N . ALA A 1 204 ? -22.949 12.755 49.483 1.00 93.31 204 ALA A N 1
ATOM 1447 C CA . ALA A 1 204 ? -22.534 12.539 48.097 1.00 93.31 204 ALA A CA 1
ATOM 1448 C C . ALA A 1 204 ? -21.143 11.883 48.024 1.00 93.31 204 ALA A C 1
ATOM 1450 O O . ALA A 1 204 ? -20.246 12.242 48.787 1.00 93.31 204 ALA A O 1
ATOM 1451 N N . LEU A 1 205 ? -20.963 10.953 47.084 1.00 93.25 205 LEU A N 1
ATOM 1452 C CA . LEU A 1 205 ? -19.690 10.303 46.768 1.00 93.25 205 LEU A CA 1
ATOM 1453 C C . LEU A 1 205 ? -19.342 10.538 45.297 1.00 93.25 205 LEU A C 1
ATOM 1455 O O . LEU A 1 205 ? -20.154 10.272 44.411 1.00 93.25 205 LEU A O 1
ATOM 1459 N N . LEU A 1 206 ? -18.115 11.000 45.056 1.00 92.69 206 LEU A N 1
ATOM 1460 C CA . LEU A 1 206 ? -17.504 11.074 43.733 1.00 92.69 206 LEU A CA 1
ATOM 1461 C C . LEU A 1 206 ? -16.526 9.904 43.598 1.00 92.69 206 LEU A C 1
ATOM 1463 O O . LEU A 1 206 ? -15.544 9.827 44.334 1.00 92.69 206 LEU A O 1
ATOM 1467 N N . GLY A 1 207 ? -16.819 8.987 42.683 1.00 91.06 207 GLY A N 1
ATOM 1468 C CA . GLY A 1 207 ? -15.980 7.840 42.361 1.00 91.06 207 GLY A CA 1
ATOM 1469 C C . GLY A 1 207 ? -15.519 7.862 40.909 1.00 91.06 207 GLY A C 1
ATOM 1470 O O . GLY A 1 207 ? -15.981 8.656 40.092 1.00 91.06 207 GLY A O 1
ATOM 1471 N N . LEU A 1 208 ? -14.605 6.956 40.589 1.00 89.06 208 LEU A N 1
ATOM 1472 C CA . LEU A 1 208 ? -14.157 6.680 39.231 1.00 89.06 208 LEU A CA 1
ATOM 1473 C C . LEU A 1 208 ? -14.594 5.252 38.893 1.00 89.06 208 LEU A C 1
ATOM 1475 O O . LEU A 1 208 ? -14.169 4.306 39.555 1.00 89.06 208 LEU A O 1
ATOM 1479 N N . GLY A 1 209 ? -15.482 5.105 37.914 1.00 84.81 209 GLY A N 1
ATOM 1480 C CA . GLY A 1 209 ? -15.920 3.814 37.392 1.00 84.81 209 GLY A CA 1
ATOM 1481 C C . GLY A 1 209 ? -15.198 3.519 36.085 1.00 84.81 209 GLY A C 1
ATOM 1482 O O . GLY A 1 209 ? -15.177 4.362 35.194 1.00 84.81 209 GLY A O 1
ATOM 1483 N N . GLY A 1 210 ? -14.591 2.344 35.959 1.00 76.44 210 GLY A N 1
ATOM 1484 C CA . GLY A 1 210 ? -14.084 1.882 34.670 1.00 76.44 210 GLY A CA 1
ATOM 1485 C C . GLY A 1 210 ? -15.191 1.202 33.871 1.00 76.44 210 GLY A C 1
ATOM 1486 O O . GLY A 1 210 ? -15.894 0.348 34.413 1.00 76.44 210 GLY A O 1
ATOM 1487 N N . ARG A 1 211 ? -15.335 1.548 32.589 1.00 65.25 211 ARG A N 1
ATOM 1488 C CA . ARG A 1 211 ? -15.840 0.594 31.589 1.00 65.25 211 ARG A CA 1
ATOM 1489 C C . ARG A 1 211 ? -14.631 -0.211 31.131 1.00 65.25 211 ARG A C 1
ATOM 1491 O O . ARG A 1 211 ? -13.719 0.376 30.555 1.00 65.25 211 ARG A O 1
ATOM 1498 N N . PHE A 1 212 ? -14.602 -1.496 31.467 1.00 64.50 212 PHE A N 1
ATOM 1499 C CA . PHE A 1 212 ? -13.599 -2.458 31.007 1.00 64.50 212 PHE A CA 1
ATOM 1500 C C . PHE A 1 212 ? -14.281 -3.493 30.123 1.00 64.50 212 PHE A C 1
ATOM 1502 O O . PHE A 1 212 ? -15.443 -3.835 30.448 1.00 64.50 212 PHE A O 1
#

pLDDT: mean 79.84, std 18.08, range [41.84, 98.19]

Sequence (212 aa):
MLPLFLSLLLWVPRVGLAAQDAPLPSTRLTLSGPLADPESSPDSGQSWHEEPERYRAPLGLRLLTEVGAGAVTAVGGLLAGGLLGTLVCIPTGLGDTAYLGCLGAALVGGVLGLAEGYALGVWWGGESVGGDGSLLATLLGGTLGAALSFALLFAAQGVDAGLYYTAPLPFIVGSHLGYEFSQRPSPEASSGIQPVVSFSSRGALLGLGGRF